Protein AF-A0A0S8EW83-F1 (afdb_monomer)

Sequence (184 aa):
MTAREFTGNRQDGLILAMALMFLTLLSVTAAIAPRMATLDLARASAVDAWSRADAAAANGLVAALAQGGLASTVPGPIAAGTVSDASYAVHREFLGHRTIAPDGSDSTLLEWHFLLTSVGSADRGARSIHASHLLVLAPAPADPDACTDPGCLVPPICIDLAPCDTGLYAAPITVSWHVPEDPR

Nearest PDB structures (foldseek):
  3zpm-assembly1_A  TM=5.321E-01  e=4.615E+00  Equus caballus
  6baq-assembly4_D  TM=5.749E-01  e=4.869E+00  Mus musculus
  7jmr-assembly1_A  TM=4.730E-01  e=8.325E+00  Madurella mycetomatis

Solvent-accessible surface area (backbone atoms only — not comparable to full-atom values): 10025 Å² total; per-residue (Å²): 139,60,78,67,60,63,52,49,59,51,52,54,51,49,52,50,52,50,50,52,52,50,49,50,54,50,52,53,49,65,63,46,52,59,54,53,53,51,51,53,50,51,52,52,54,48,53,53,23,37,54,41,0,39,50,12,5,54,50,32,48,55,53,22,51,75,70,48,49,68,40,44,35,54,62,41,80,58,38,71,52,68,49,91,89,11,31,20,41,25,35,35,40,55,77,45,67,48,80,44,65,55,90,96,50,96,57,46,30,31,35,39,36,33,40,38,41,10,39,5,36,23,64,97,71,23,38,19,39,29,37,32,44,35,40,42,38,36,72,44,55,100,51,76,69,73,68,65,56,80,70,30,71,43,75,88,71,68,89,69,98,64,89,56,99,71,69,49,53,73,57,78,50,75,52,73,51,75,58,78,78,79,94,122

Radius of gyration: 32.32 Å; Cα conta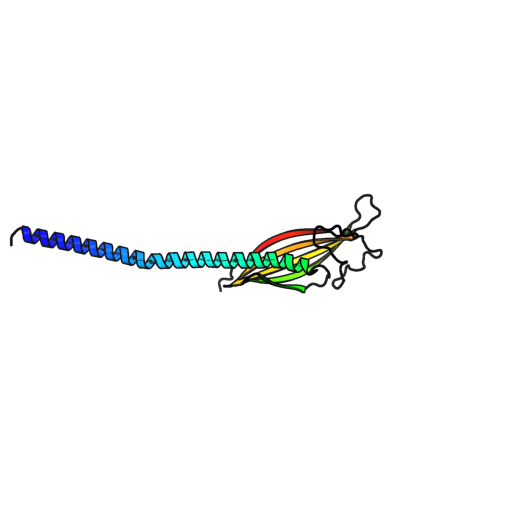cts (8 Å, |Δi|>4): 318; chains: 1; bounding box: 69×29×107 Å

Structure (mmCIF, N/CA/C/O backbone):
data_AF-A0A0S8EW83-F1
#
_entry.id   AF-A0A0S8EW83-F1
#
loop_
_atom_site.group_PDB
_atom_site.id
_atom_site.type_symbol
_atom_site.label_atom_id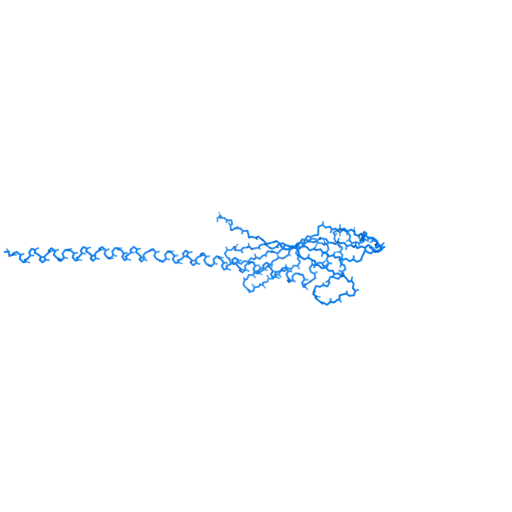
_atom_site.label_alt_id
_atom_site.label_comp_id
_atom_site.label_asym_id
_atom_site.label_entity_id
_atom_site.label_seq_id
_atom_site.pdbx_PDB_ins_code
_atom_site.Cartn_x
_atom_site.Cartn_y
_atom_site.Cartn_z
_atom_site.occupancy
_atom_site.B_iso_or_equiv
_atom_site.auth_seq_id
_atom_site.auth_comp_id
_atom_site.auth_asym_id
_atom_site.auth_atom_id
_atom_site.pdbx_PDB_model_num
ATOM 1 N N . MET A 1 1 ? -41.382 10.365 79.282 1.00 49.59 1 MET A N 1
ATOM 2 C CA . MET A 1 1 ? -40.516 10.630 78.117 1.00 49.59 1 MET A CA 1
ATOM 3 C C . MET A 1 1 ? -39.444 11.609 78.537 1.00 49.59 1 MET A C 1
ATOM 5 O O . MET A 1 1 ? -39.738 12.775 78.775 1.00 49.59 1 MET A O 1
ATOM 9 N N . THR A 1 2 ? -38.239 11.108 78.776 1.00 48.75 2 THR A N 1
ATOM 10 C CA . THR A 1 2 ? -37.098 11.905 79.241 1.00 48.75 2 THR A CA 1
ATOM 11 C C . THR A 1 2 ? -36.317 12.423 78.032 1.00 48.75 2 THR A C 1
ATOM 13 O O . THR A 1 2 ? -36.276 11.776 76.989 1.00 48.75 2 THR A O 1
ATOM 16 N N . ALA A 1 3 ? -35.673 13.587 78.156 1.00 49.22 3 ALA A N 1
ATOM 17 C CA . ALA A 1 3 ? -34.924 14.248 77.077 1.00 49.22 3 ALA A CA 1
ATOM 18 C C . ALA A 1 3 ? -33.847 13.367 76.392 1.00 49.22 3 ALA A C 1
ATOM 20 O O . ALA A 1 3 ? -33.418 13.684 75.287 1.00 49.22 3 ALA A O 1
ATOM 21 N N . ARG A 1 4 ? -33.456 12.242 77.015 1.00 44.50 4 ARG A N 1
ATOM 22 C CA . ARG A 1 4 ? -32.544 11.223 76.469 1.00 44.50 4 ARG A CA 1
ATOM 23 C C . ARG A 1 4 ? -33.123 10.419 75.294 1.00 44.50 4 ARG A C 1
ATOM 25 O O . ARG A 1 4 ? -32.364 10.076 74.393 1.00 44.50 4 ARG A O 1
ATOM 32 N N . GLU A 1 5 ? -34.430 10.142 75.265 1.00 49.16 5 GLU A N 1
ATOM 33 C CA . GLU A 1 5 ? -35.068 9.407 74.150 1.00 49.16 5 GLU A CA 1
ATOM 34 C C . GLU A 1 5 ? -35.136 10.256 72.870 1.00 49.16 5 GLU A C 1
ATOM 36 O O . GLU A 1 5 ? -34.979 9.748 71.762 1.00 49.16 5 GLU A O 1
ATOM 41 N N . PHE A 1 6 ? -35.312 11.573 73.013 1.00 48.19 6 PHE A N 1
ATOM 42 C CA . PHE A 1 6 ? -35.434 12.494 71.879 1.00 48.19 6 PHE A CA 1
ATOM 43 C C . PHE A 1 6 ? -34.094 12.735 71.161 1.00 48.19 6 PHE A C 1
ATOM 45 O O . PHE A 1 6 ? -34.060 12.959 69.951 1.00 48.19 6 PHE A O 1
ATOM 52 N N . THR A 1 7 ? -32.978 12.672 71.895 1.00 52.69 7 THR A N 1
ATOM 53 C CA . THR A 1 7 ? -31.621 12.774 71.338 1.00 52.69 7 THR A CA 1
ATOM 54 C C . THR A 1 7 ? -31.165 11.492 70.645 1.00 52.69 7 THR A C 1
ATOM 56 O O . THR A 1 7 ? -30.524 11.593 69.602 1.00 52.69 7 THR A O 1
ATOM 59 N N . GLY A 1 8 ? -31.547 10.314 71.161 1.00 59.88 8 GLY A N 1
ATOM 60 C CA . GLY A 1 8 ? -31.239 9.016 70.540 1.00 59.88 8 GLY A CA 1
ATOM 61 C C . GLY A 1 8 ? -31.886 8.869 69.162 1.00 59.88 8 GLY A C 1
ATOM 62 O O . GLY A 1 8 ? -31.185 8.720 68.167 1.00 59.88 8 GLY A O 1
ATOM 63 N N . ASN A 1 9 ? -33.202 9.099 69.065 1.00 60.38 9 ASN A N 1
ATOM 64 C CA . ASN A 1 9 ? -33.923 9.024 67.786 1.00 60.38 9 ASN A CA 1
ATOM 65 C C . ASN A 1 9 ? -33.425 10.036 66.731 1.00 60.38 9 ASN A C 1
ATOM 67 O O . ASN A 1 9 ? -33.507 9.772 65.531 1.00 60.38 9 ASN A O 1
ATOM 71 N N . ARG A 1 10 ? -32.905 11.202 67.148 1.00 62.22 10 ARG A N 1
ATOM 72 C CA . ARG A 1 10 ? -32.300 12.187 66.231 1.00 62.22 10 ARG A CA 1
ATOM 73 C C . ARG A 1 10 ? -30.909 11.776 65.749 1.00 62.22 10 ARG A C 1
ATOM 75 O O . ARG A 1 10 ? -30.597 12.017 64.586 1.00 62.22 10 ARG A O 1
ATOM 82 N N . GLN A 1 11 ? -30.084 11.189 66.616 1.00 70.62 11 GLN A N 1
ATOM 83 C CA . GLN A 1 11 ? -28.768 10.669 66.230 1.00 70.62 11 GLN A CA 1
ATOM 84 C C . GLN A 1 11 ? -28.901 9.477 65.283 1.00 70.62 11 GLN A C 1
ATOM 86 O O . GLN A 1 11 ? -28.228 9.450 64.254 1.00 70.62 11 GLN A O 1
ATOM 91 N N . ASP A 1 12 ? -29.830 8.565 65.561 1.00 74.44 12 ASP A N 1
ATOM 92 C CA . ASP A 1 12 ? -30.078 7.395 64.716 1.00 74.44 12 ASP A CA 1
ATOM 93 C C . ASP A 1 12 ? -30.608 7.799 63.330 1.00 74.44 12 ASP A C 1
ATOM 95 O O . ASP A 1 12 ? -30.155 7.281 62.308 1.00 74.44 12 ASP A O 1
ATOM 99 N N . GLY A 1 13 ? -31.492 8.803 63.267 1.00 78.19 13 GLY A N 1
ATOM 100 C CA . GLY A 1 13 ? -31.967 9.371 62.001 1.00 78.19 13 GLY A CA 1
ATOM 101 C C . GLY A 1 13 ? -30.870 10.068 61.187 1.00 78.19 13 GLY A C 1
ATOM 102 O O . GLY A 1 13 ? -30.852 9.957 59.960 1.00 78.19 13 GLY A O 1
ATOM 103 N N . LEU A 1 14 ? -29.926 10.749 61.847 1.00 83.44 14 LEU A N 1
ATOM 104 C CA . LEU A 1 14 ? -28.790 11.399 61.183 1.00 83.44 14 LEU A CA 1
ATOM 105 C C . LEU A 1 14 ? -27.803 10.370 60.614 1.00 83.44 14 LEU A C 1
ATOM 107 O O . LEU A 1 14 ? -27.346 10.518 59.480 1.00 83.44 14 LEU A O 1
ATOM 111 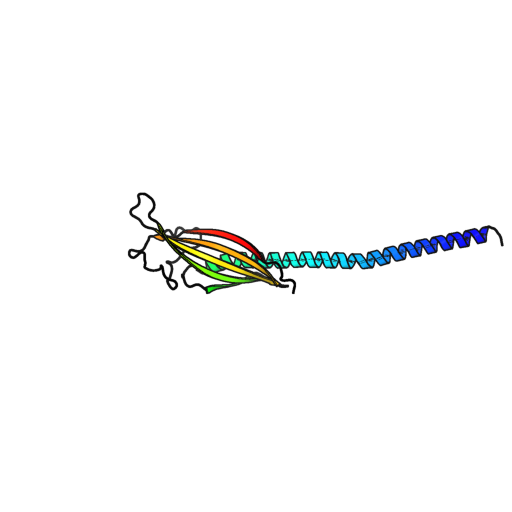N N . ILE A 1 15 ? -27.511 9.309 61.372 1.00 85.38 15 ILE A N 1
ATOM 112 C CA . ILE A 1 15 ? -26.650 8.207 60.924 1.00 85.38 15 ILE A CA 1
ATOM 113 C C . ILE A 1 15 ? -27.284 7.502 59.725 1.00 85.38 15 ILE A C 1
ATOM 115 O O . ILE A 1 15 ? -26.598 7.255 58.734 1.00 85.38 15 ILE A O 1
ATOM 119 N N . LEU A 1 16 ? -28.594 7.240 59.768 1.00 85.25 16 LEU A N 1
ATOM 120 C CA . LEU A 1 16 ? -29.315 6.628 58.653 1.00 85.25 16 LEU A CA 1
ATOM 121 C C . LEU A 1 16 ? -29.299 7.519 57.401 1.00 85.25 16 LEU A C 1
ATOM 123 O O . LEU A 1 16 ? -29.045 7.027 56.303 1.00 85.25 16 LEU A O 1
ATOM 127 N N . ALA A 1 17 ? -29.516 8.828 57.555 1.00 84.31 17 ALA A N 1
ATOM 128 C CA . ALA A 1 17 ? -29.463 9.781 56.446 1.00 84.31 17 ALA A CA 1
ATOM 129 C C . ALA A 1 17 ? -28.060 9.865 55.823 1.00 84.31 17 ALA A C 1
ATOM 131 O O . ALA A 1 17 ? -27.927 9.847 54.598 1.00 84.31 17 ALA A O 1
ATOM 132 N N . MET A 1 18 ? -27.007 9.893 56.648 1.00 87.56 18 MET A N 1
ATOM 133 C CA . MET A 1 18 ? -25.626 9.839 56.165 1.00 87.56 18 MET A CA 1
ATOM 134 C C . MET A 1 18 ? -25.327 8.513 55.465 1.00 87.56 1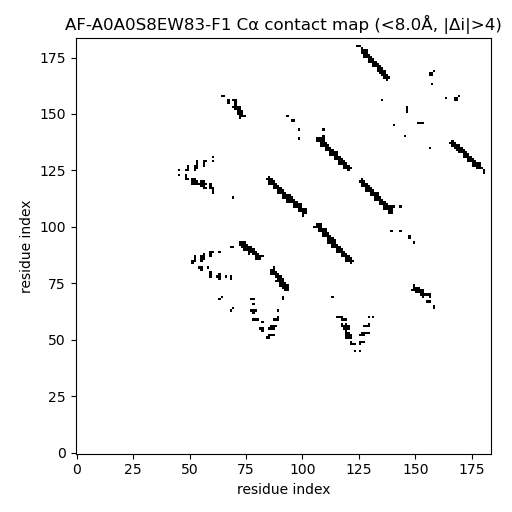8 MET A C 1
ATOM 136 O O . MET A 1 18 ? -24.747 8.528 54.383 1.00 87.56 18 MET A O 1
ATOM 140 N N . ALA A 1 19 ? -25.749 7.380 56.030 1.00 86.81 19 ALA A N 1
ATOM 141 C CA . ALA A 1 19 ? -25.557 6.066 55.425 1.00 86.81 19 ALA A CA 1
ATOM 142 C C . ALA A 1 19 ? -26.247 5.968 54.056 1.00 86.81 19 ALA A C 1
ATOM 144 O O . ALA A 1 19 ? -25.631 5.501 53.103 1.00 86.81 19 ALA A O 1
ATOM 145 N N . LEU A 1 20 ? -27.476 6.477 53.928 1.00 88.06 20 LEU A N 1
ATOM 146 C CA . LEU A 1 20 ? -28.198 6.564 52.655 1.00 88.06 20 LEU A CA 1
ATOM 147 C C . LEU A 1 20 ? -27.479 7.460 51.644 1.00 88.06 20 LEU A C 1
ATOM 149 O O . LEU A 1 20 ? -27.353 7.078 50.486 1.00 88.06 20 LEU A O 1
ATOM 153 N N . MET A 1 21 ? -26.971 8.618 52.069 1.00 88.75 21 MET A N 1
ATOM 154 C CA . MET A 1 21 ? -26.204 9.518 51.204 1.00 88.75 21 MET A CA 1
ATOM 155 C C . MET A 1 21 ? -24.889 8.882 50.729 1.00 88.75 21 MET A C 1
ATOM 157 O O . MET A 1 21 ? -24.523 8.999 49.562 1.00 88.75 21 MET A O 1
ATOM 161 N N . PHE A 1 22 ? -24.180 8.173 51.609 1.00 88.06 22 PHE A N 1
ATOM 162 C CA . PHE A 1 22 ? -22.992 7.416 51.219 1.00 88.06 22 PHE A CA 1
ATOM 163 C C . PHE A 1 22 ? -23.346 6.280 50.263 1.00 88.06 22 PHE A C 1
ATOM 165 O O . PHE A 1 22 ? -22.656 6.103 49.264 1.00 88.06 22 PHE A O 1
ATOM 172 N N . LEU A 1 23 ? -24.436 5.551 50.516 1.00 88.69 23 LEU A N 1
ATOM 173 C CA . LEU A 1 23 ? -24.898 4.468 49.650 1.00 88.69 23 LEU A CA 1
ATOM 174 C C . LEU A 1 23 ? -25.268 4.984 48.251 1.00 88.69 23 LEU A C 1
ATOM 176 O O . LEU A 1 23 ? -24.906 4.360 47.255 1.00 88.69 23 LEU A O 1
ATOM 180 N N . THR A 1 24 ? -25.936 6.139 48.157 1.00 85.75 24 THR A N 1
ATOM 181 C CA . THR A 1 24 ? -26.269 6.753 46.865 1.00 85.75 24 THR A CA 1
ATOM 182 C C . THR A 1 24 ? -25.013 7.219 46.136 1.00 85.75 24 THR A C 1
ATOM 184 O O . THR A 1 24 ? -24.843 6.878 44.967 1.00 85.75 24 THR A O 1
ATOM 187 N N . LEU A 1 25 ? -24.073 7.882 46.815 1.00 83.31 25 LEU A N 1
ATOM 188 C CA . LEU A 1 25 ? -22.774 8.253 46.238 1.00 83.31 25 LEU A CA 1
ATOM 189 C C . LEU A 1 25 ? -21.981 7.030 45.742 1.00 83.31 25 LEU A C 1
ATOM 191 O O . LEU A 1 25 ? -21.439 7.060 44.634 1.00 83.31 25 LEU A O 1
ATOM 195 N N . LEU A 1 26 ? -21.960 5.940 46.516 1.00 82.88 26 LEU A N 1
ATOM 196 C CA . LEU A 1 26 ? -21.334 4.668 46.134 1.00 82.88 26 LEU A CA 1
ATOM 197 C C . LEU A 1 26 ? -22.019 4.033 44.920 1.00 82.88 26 LEU A C 1
ATOM 199 O O . LEU A 1 26 ? -21.344 3.573 44.004 1.00 82.88 26 LEU A O 1
ATOM 203 N N . SER A 1 27 ? -23.351 4.037 44.874 1.00 74.44 27 SER A N 1
ATOM 204 C CA . SER A 1 27 ? -24.103 3.483 43.743 1.00 74.44 27 SER A CA 1
ATOM 205 C C . SER A 1 27 ? -23.892 4.281 42.450 1.00 74.44 27 SER A C 1
ATOM 207 O O . SER A 1 27 ? -23.733 3.692 41.381 1.00 74.44 27 SER A O 1
ATOM 209 N N . VAL A 1 28 ? -23.795 5.612 42.541 1.00 70.25 28 VAL A N 1
ATOM 210 C CA . VAL A 1 28 ? -23.516 6.489 41.394 1.00 70.25 28 VAL A CA 1
ATOM 211 C C . VAL A 1 28 ? -22.085 6.285 40.888 1.00 70.25 28 VAL A C 1
ATOM 213 O O . VAL A 1 28 ? -21.879 6.118 39.688 1.00 70.25 28 VAL A O 1
ATOM 216 N N . THR A 1 29 ? -21.091 6.223 41.778 1.00 69.88 29 THR A N 1
ATOM 217 C CA . THR A 1 29 ? -19.693 5.966 41.379 1.00 69.88 29 THR A CA 1
ATOM 218 C C . THR A 1 29 ? -19.504 4.570 40.786 1.00 69.88 29 THR A C 1
ATOM 220 O O . THR A 1 29 ? -18.864 4.440 39.740 1.00 69.88 29 THR A O 1
ATOM 223 N N . ALA A 1 30 ? -20.125 3.545 41.373 1.00 66.38 30 ALA A N 1
ATOM 224 C CA . ALA A 1 30 ? -20.114 2.182 40.847 1.00 66.38 30 ALA A CA 1
ATOM 225 C C . ALA A 1 30 ? -20.797 2.055 39.473 1.00 66.38 30 ALA A C 1
ATOM 227 O O . ALA A 1 30 ? -20.412 1.198 38.683 1.00 66.38 30 ALA A O 1
ATOM 228 N N . ALA A 1 31 ? -21.771 2.912 39.151 1.00 68.19 31 ALA A N 1
ATOM 229 C CA . ALA A 1 31 ? -22.419 2.919 37.839 1.00 68.19 31 ALA A CA 1
ATOM 230 C C . ALA A 1 31 ? -21.603 3.650 36.754 1.00 68.19 31 ALA A C 1
ATOM 232 O O . ALA A 1 31 ? -21.705 3.315 35.571 1.00 68.19 31 ALA A O 1
ATOM 233 N N . ILE A 1 32 ? -20.806 4.654 37.133 1.00 66.25 32 ILE A N 1
ATOM 234 C CA . ILE A 1 32 ? -20.063 5.507 36.189 1.00 66.25 32 ILE A CA 1
ATOM 235 C C . ILE A 1 32 ? -18.668 4.945 35.887 1.00 66.25 32 ILE A C 1
ATOM 237 O O . ILE A 1 32 ? -18.244 4.964 34.729 1.00 66.25 32 ILE A O 1
ATOM 241 N N . ALA A 1 33 ? -17.964 4.408 36.887 1.00 56.06 33 ALA A N 1
ATOM 242 C CA . ALA A 1 33 ? -16.598 3.902 36.721 1.00 56.06 33 ALA A CA 1
ATOM 243 C C . ALA A 1 33 ? -16.448 2.820 35.625 1.00 56.06 33 ALA A C 1
ATOM 245 O O . ALA A 1 33 ? -15.519 2.931 34.822 1.00 56.06 33 ALA A O 1
ATOM 246 N N . PRO A 1 34 ? -17.362 1.834 35.491 1.00 70.00 34 PRO A N 1
ATOM 247 C CA . PRO A 1 34 ? -17.276 0.835 34.428 1.00 70.00 34 PRO A CA 1
ATOM 248 C C . PRO A 1 34 ? -17.433 1.460 33.044 1.00 70.00 34 PRO A C 1
ATOM 250 O O . PRO A 1 34 ? -16.725 1.077 32.122 1.00 70.00 34 PRO A O 1
ATOM 253 N N . ARG A 1 35 ? -18.319 2.457 32.896 1.00 60.03 35 ARG A N 1
ATOM 254 C CA . ARG A 1 35 ? -18.538 3.151 31.619 1.00 60.03 35 ARG A CA 1
ATOM 255 C C . ARG A 1 35 ? -17.287 3.889 31.155 1.00 60.03 35 ARG A C 1
ATOM 257 O O . ARG A 1 35 ? -16.915 3.769 29.991 1.00 60.03 35 ARG A O 1
ATOM 264 N N . MET A 1 36 ? -16.630 4.614 32.057 1.00 63.69 36 MET A N 1
ATOM 265 C CA . MET A 1 36 ? -15.382 5.315 31.738 1.00 63.69 36 MET A CA 1
ATOM 266 C C . MET A 1 36 ? -14.279 4.322 31.357 1.00 63.69 36 MET A C 1
ATOM 268 O O . MET A 1 36 ? -13.674 4.471 30.301 1.00 63.69 36 MET A O 1
ATOM 272 N N . ALA A 1 37 ? -14.119 3.239 32.124 1.00 64.69 37 ALA A N 1
ATOM 273 C CA . ALA A 1 37 ? -13.159 2.185 31.807 1.00 64.69 37 ALA A CA 1
ATOM 274 C C . ALA A 1 37 ? -13.444 1.509 30.452 1.00 64.69 37 ALA A C 1
ATOM 276 O O . ALA A 1 37 ? -12.517 1.252 29.689 1.00 64.69 37 ALA A O 1
ATOM 277 N N . THR A 1 38 ? -14.714 1.258 30.110 1.00 67.62 38 THR A N 1
ATOM 278 C CA . THR A 1 38 ? -15.076 0.709 28.792 1.00 67.62 38 THR A CA 1
ATOM 279 C C . THR A 1 38 ? -14.787 1.682 27.656 1.00 67.62 38 THR A C 1
ATOM 281 O O . THR A 1 38 ? -14.365 1.248 26.590 1.00 67.62 38 THR A O 1
ATOM 284 N N . LEU A 1 39 ? -14.981 2.986 27.873 1.00 67.25 39 LEU A N 1
ATOM 285 C CA . LEU A 1 39 ? -14.698 4.010 26.872 1.00 67.25 39 LEU A CA 1
ATOM 286 C C . LEU A 1 39 ? -13.188 4.145 26.639 1.00 67.25 39 LEU A C 1
ATOM 288 O O . LEU A 1 39 ? -12.746 4.199 25.493 1.00 67.25 39 LEU A O 1
ATOM 292 N N . ASP A 1 40 ? -12.403 4.154 27.714 1.00 68.06 40 ASP A N 1
ATOM 293 C CA . ASP A 1 40 ? -10.944 4.214 27.644 1.00 68.06 40 ASP A CA 1
ATOM 294 C C . ASP A 1 40 ? -10.370 2.946 27.007 1.00 68.06 40 ASP A C 1
ATOM 296 O O . ASP A 1 40 ? -9.510 3.036 26.132 1.00 68.06 40 ASP A O 1
ATOM 300 N N . LEU A 1 41 ? -10.905 1.768 27.347 1.00 68.62 41 LEU A N 1
ATOM 301 C CA . LEU A 1 41 ? -10.519 0.513 26.706 1.00 68.62 41 LEU A CA 1
ATOM 302 C C . LEU A 1 41 ? -10.905 0.489 25.223 1.00 68.62 41 LEU A C 1
ATOM 304 O O . LEU A 1 41 ? -10.118 0.033 24.396 1.00 68.62 41 LEU A O 1
ATOM 308 N N . ALA A 1 42 ? -12.090 0.989 24.864 1.00 67.69 42 ALA A N 1
ATOM 309 C CA . ALA A 1 42 ? -12.523 1.088 23.471 1.00 67.69 42 ALA A CA 1
ATOM 310 C C . ALA A 1 42 ? -11.600 2.012 22.665 1.00 67.69 42 ALA A C 1
ATOM 312 O O . ALA A 1 42 ? -11.181 1.642 21.570 1.00 67.69 42 ALA A O 1
ATOM 313 N N . ARG A 1 43 ? -11.217 3.165 23.229 1.00 72.19 43 ARG A N 1
ATOM 314 C CA . ARG A 1 43 ? -10.247 4.090 22.624 1.00 72.19 43 ARG A CA 1
ATOM 315 C C . ARG A 1 43 ? -8.868 3.457 22.478 1.00 72.19 43 ARG A C 1
ATOM 317 O O . ARG A 1 43 ? -8.309 3.508 21.390 1.00 72.19 43 ARG A O 1
ATOM 324 N N . ALA A 1 44 ? -8.347 2.836 23.535 1.00 74.19 44 ALA A N 1
ATOM 325 C CA . ALA A 1 44 ? -7.044 2.174 23.506 1.00 74.19 44 ALA A CA 1
ATOM 326 C C . ALA A 1 44 ? -7.009 1.072 22.440 1.00 74.19 44 ALA A C 1
ATOM 328 O O . ALA A 1 44 ? -6.147 1.066 21.572 1.00 74.19 44 ALA A O 1
ATOM 329 N N . SER A 1 45 ? -8.022 0.209 22.423 1.00 73.75 45 SER A N 1
ATOM 330 C CA . SER A 1 45 ? -8.082 -0.883 21.452 1.00 73.75 45 SER A CA 1
ATOM 331 C C . SER A 1 45 ? -8.366 -0.425 20.017 1.00 73.75 45 SER A C 1
ATOM 333 O O . SER A 1 45 ? -7.967 -1.114 19.080 1.00 73.75 45 SER A O 1
ATOM 335 N N . ALA A 1 46 ? -9.013 0.730 19.817 1.00 78.75 46 ALA A N 1
ATOM 336 C CA . ALA A 1 46 ? -9.067 1.370 18.505 1.00 78.75 46 ALA A CA 1
ATOM 337 C C . ALA A 1 46 ? -7.667 1.832 18.076 1.00 78.75 46 ALA A C 1
ATOM 339 O O . ALA A 1 46 ? -7.221 1.460 16.995 1.00 78.75 46 ALA A O 1
ATOM 340 N N . VAL A 1 47 ? -6.941 2.566 18.931 1.00 84.62 47 VAL A N 1
ATOM 341 C CA . VAL A 1 47 ? -5.555 3.008 18.668 1.00 84.62 47 VAL A CA 1
ATOM 342 C C . VAL A 1 47 ? -4.640 1.825 18.344 1.00 84.62 47 VAL A C 1
ATOM 344 O O . VAL A 1 47 ? -3.879 1.892 17.380 1.00 84.62 47 VAL A O 1
ATOM 347 N N . ASP A 1 48 ? -4.764 0.719 19.077 1.00 88.44 48 ASP A N 1
ATOM 348 C CA . ASP A 1 48 ? -3.999 -0.498 18.806 1.00 88.44 48 ASP A CA 1
ATOM 349 C C . ASP A 1 48 ? -4.308 -1.066 17.415 1.00 88.44 48 ASP A C 1
ATOM 351 O O . ASP A 1 48 ? -3.394 -1.474 16.700 1.00 88.44 48 ASP A O 1
ATOM 355 N N . ALA A 1 49 ? -5.581 -1.105 17.006 1.00 87.06 49 ALA A N 1
ATOM 356 C CA . ALA A 1 49 ? -5.968 -1.580 15.676 1.00 87.06 49 ALA A CA 1
ATOM 357 C C . ALA A 1 49 ? -5.395 -0.683 14.564 1.00 87.06 49 ALA A C 1
ATOM 359 O O . ALA A 1 49 ? -4.863 -1.194 13.578 1.00 87.06 49 ALA A O 1
ATOM 360 N N . TRP A 1 50 ? -5.409 0.642 14.751 1.00 87.25 50 TRP A N 1
ATOM 361 C CA . TRP A 1 50 ? -4.776 1.591 13.827 1.00 87.25 50 TRP A CA 1
ATOM 362 C C . TRP A 1 50 ? -3.270 1.386 13.727 1.00 87.25 50 TRP A C 1
ATOM 364 O O . TRP A 1 50 ? -2.745 1.328 12.620 1.00 87.25 50 TRP A O 1
ATOM 374 N N . SER A 1 51 ? -2.582 1.227 14.858 1.00 89.38 51 SER A N 1
ATOM 375 C CA . SER A 1 51 ? -1.137 0.987 14.874 1.00 89.38 51 SER A CA 1
ATOM 376 C C . SER A 1 51 ? -0.764 -0.292 14.120 1.00 89.38 51 SER A C 1
ATOM 378 O O . SER A 1 51 ? 0.218 -0.304 13.378 1.00 89.38 51 SER A O 1
ATOM 380 N N . ARG A 1 52 ? -1.572 -1.354 14.237 1.00 92.62 52 ARG A N 1
ATOM 381 C CA . ARG A 1 52 ? -1.360 -2.595 13.477 1.00 92.62 52 ARG A CA 1
ATOM 382 C C . ARG A 1 52 ? -1.639 -2.423 11.987 1.00 92.62 52 ARG A C 1
ATOM 384 O O . ARG A 1 52 ? -0.855 -2.908 11.174 1.00 92.62 52 ARG A O 1
ATOM 391 N N . ALA A 1 53 ? -2.704 -1.710 11.618 1.00 91.44 53 ALA A N 1
ATOM 392 C CA . ALA A 1 53 ? -2.981 -1.377 10.221 1.00 91.44 53 ALA A CA 1
ATOM 393 C C . ALA A 1 53 ? -1.850 -0.528 9.610 1.00 91.44 53 ALA A C 1
ATOM 395 O O . ALA A 1 53 ? -1.435 -0.780 8.483 1.00 91.44 53 ALA A O 1
ATOM 396 N N . ASP A 1 54 ? -1.307 0.432 10.358 1.00 90.06 54 ASP A N 1
ATOM 397 C CA . ASP A 1 54 ? -0.173 1.257 9.938 1.00 90.06 54 ASP A CA 1
ATOM 398 C C . ASP A 1 54 ? 1.101 0.435 9.730 1.00 90.06 54 ASP A C 1
ATOM 400 O O . ASP A 1 54 ? 1.713 0.486 8.660 1.00 90.06 54 ASP A O 1
ATOM 404 N N . ALA A 1 55 ? 1.438 -0.417 10.700 1.00 90.75 55 ALA A N 1
ATOM 405 C CA . ALA A 1 55 ? 2.562 -1.334 10.581 1.00 90.75 55 ALA A CA 1
ATOM 406 C C . ALA A 1 55 ? 2.399 -2.279 9.380 1.00 90.75 55 ALA A C 1
ATOM 408 O O . ALA A 1 55 ? 3.364 -2.518 8.655 1.00 90.75 55 ALA A O 1
ATOM 409 N N . ALA A 1 56 ? 1.197 -2.807 9.132 1.00 94.69 56 ALA A N 1
ATOM 410 C CA . ALA A 1 56 ? 0.934 -3.652 7.970 1.00 94.69 56 ALA A CA 1
ATOM 411 C C . ALA A 1 56 ? 1.108 -2.882 6.651 1.00 94.69 56 ALA A C 1
ATOM 413 O O . ALA A 1 56 ? 1.753 -3.396 5.738 1.00 94.69 56 ALA A O 1
ATOM 414 N N . ALA A 1 57 ? 0.606 -1.645 6.559 1.00 91.38 57 ALA A N 1
ATOM 415 C CA . ALA A 1 57 ? 0.775 -0.798 5.379 1.00 91.38 57 ALA A CA 1
ATOM 416 C C . ALA A 1 57 ? 2.264 -0.539 5.080 1.00 91.38 57 ALA A C 1
ATOM 418 O O . ALA A 1 57 ? 2.717 -0.775 3.955 1.00 91.38 57 ALA A O 1
ATOM 419 N N . ALA A 1 58 ? 3.039 -0.139 6.092 1.00 87.50 58 ALA A N 1
ATOM 420 C CA . ALA A 1 58 ? 4.471 0.126 5.965 1.00 87.50 58 ALA A CA 1
ATOM 421 C C . ALA A 1 58 ? 5.266 -1.128 5.559 1.00 87.50 58 ALA A C 1
ATOM 423 O O . ALA A 1 58 ? 6.040 -1.101 4.600 1.00 87.50 58 ALA A O 1
ATOM 424 N N . ASN A 1 59 ? 5.038 -2.255 6.241 1.00 90.12 59 ASN A N 1
ATOM 425 C CA . ASN A 1 59 ? 5.696 -3.526 5.919 1.00 90.12 59 ASN A CA 1
ATOM 426 C C . ASN A 1 59 ? 5.304 -4.045 4.531 1.00 90.12 59 ASN A C 1
ATOM 428 O O . ASN A 1 59 ? 6.131 -4.643 3.844 1.00 90.12 59 ASN A O 1
ATOM 432 N N . GLY A 1 60 ? 4.067 -3.790 4.097 1.00 90.69 60 GLY A N 1
ATOM 433 C CA . GLY A 1 60 ? 3.597 -4.140 2.764 1.00 90.69 60 GLY A CA 1
ATOM 434 C C . GLY A 1 60 ? 4.436 -3.500 1.662 1.00 90.69 60 GLY A C 1
ATOM 435 O O . GLY A 1 60 ? 4.819 -4.194 0.722 1.00 90.69 60 GLY A O 1
ATOM 436 N N . LEU A 1 61 ? 4.797 -2.217 1.796 1.00 88.25 61 LEU A N 1
ATOM 437 C CA . LEU A 1 61 ? 5.677 -1.539 0.833 1.00 88.25 61 LEU A CA 1
ATOM 438 C C . LEU A 1 61 ? 7.057 -2.197 0.755 1.00 88.25 61 LEU A C 1
ATOM 440 O O . LEU A 1 61 ? 7.545 -2.465 -0.341 1.00 88.25 61 LEU A O 1
ATOM 444 N N . VAL A 1 62 ? 7.662 -2.498 1.907 1.00 86.56 62 VAL A N 1
ATOM 445 C CA . VAL A 1 62 ? 8.972 -3.166 1.974 1.00 86.56 62 VAL A CA 1
ATOM 446 C C . VAL A 1 62 ? 8.906 -4.545 1.316 1.00 86.56 62 VAL A C 1
ATOM 448 O O . VAL A 1 62 ? 9.753 -4.881 0.490 1.00 86.56 62 VAL A O 1
ATOM 451 N N . ALA A 1 63 ? 7.868 -5.324 1.624 1.00 87.56 63 ALA A N 1
ATOM 452 C CA . ALA A 1 63 ? 7.661 -6.646 1.043 1.00 87.56 63 ALA A CA 1
ATOM 453 C C . ALA A 1 63 ? 7.442 -6.586 -0.476 1.00 87.56 63 ALA A C 1
ATOM 455 O O . ALA A 1 63 ? 8.012 -7.393 -1.208 1.00 87.56 63 ALA A O 1
ATOM 456 N N . ALA A 1 64 ? 6.650 -5.624 -0.954 1.00 88.88 64 ALA A N 1
ATOM 457 C CA . ALA A 1 64 ? 6.403 -5.420 -2.376 1.00 88.88 64 ALA A CA 1
ATOM 458 C C . ALA A 1 64 ? 7.690 -5.082 -3.132 1.00 88.88 64 ALA A C 1
ATOM 460 O O . ALA A 1 64 ? 7.925 -5.607 -4.219 1.00 88.88 64 ALA A O 1
ATOM 461 N N . LEU A 1 65 ? 8.549 -4.250 -2.543 1.00 83.62 65 LEU A N 1
ATOM 462 C CA . LEU A 1 65 ? 9.853 -3.934 -3.112 1.00 83.62 65 LEU A CA 1
ATOM 463 C C . LEU A 1 65 ? 10.756 -5.165 -3.153 1.00 83.62 65 LEU A C 1
ATOM 465 O O . LEU A 1 65 ? 11.224 -5.526 -4.230 1.00 83.62 65 LEU A O 1
ATOM 469 N N . ALA A 1 66 ? 10.913 -5.871 -2.034 1.00 81.12 66 ALA A N 1
ATOM 470 C CA . ALA A 1 66 ? 11.731 -7.083 -1.961 1.00 81.12 66 ALA A CA 1
ATOM 471 C C . ALA A 1 66 ? 11.309 -8.172 -2.971 1.00 81.12 66 ALA A C 1
ATOM 473 O O . ALA A 1 66 ? 12.133 -8.970 -3.408 1.00 81.12 66 ALA A O 1
ATOM 474 N N . GLN A 1 67 ? 10.036 -8.194 -3.377 1.00 83.62 67 GLN A N 1
ATOM 475 C CA . GLN A 1 67 ? 9.492 -9.119 -4.380 1.00 83.62 67 GLN A CA 1
ATOM 476 C C . GLN A 1 67 ? 9.665 -8.637 -5.832 1.00 83.62 67 GLN A C 1
ATOM 478 O O . GLN A 1 67 ? 9.129 -9.250 -6.754 1.00 83.62 67 GLN A O 1
ATOM 483 N N . GLY A 1 68 ? 10.397 -7.545 -6.066 1.00 77.62 68 GLY A N 1
ATOM 484 C CA . GLY A 1 68 ? 10.584 -6.981 -7.403 1.00 77.62 68 GLY A CA 1
ATOM 485 C C . GLY A 1 68 ? 9.364 -6.203 -7.895 1.00 77.62 68 GLY A C 1
ATOM 486 O O . GLY A 1 68 ? 9.108 -6.141 -9.097 1.00 77.62 68 GLY A O 1
ATOM 487 N N . GLY A 1 69 ? 8.612 -5.578 -6.988 1.00 83.75 69 GLY A N 1
ATOM 488 C CA . GLY A 1 69 ? 7.383 -4.837 -7.280 1.00 83.75 69 GLY A CA 1
ATOM 489 C C . GLY A 1 69 ? 7.518 -3.699 -8.294 1.00 83.75 69 GLY A C 1
ATOM 490 O O . GLY A 1 69 ? 6.505 -3.182 -8.747 1.00 83.75 69 GLY A O 1
ATOM 491 N N . LEU A 1 70 ? 8.734 -3.333 -8.701 1.00 83.50 70 LEU A N 1
ATOM 492 C CA . LEU A 1 70 ? 9.028 -2.321 -9.719 1.00 83.50 70 LEU A CA 1
ATOM 493 C C . LEU A 1 70 ? 9.523 -2.905 -11.056 1.00 83.50 70 LEU A C 1
ATOM 495 O O . LEU A 1 70 ? 9.875 -2.154 -11.955 1.00 83.50 70 LEU A O 1
ATOM 499 N N . ALA A 1 71 ? 9.526 -4.230 -11.229 1.00 79.38 71 ALA A N 1
ATOM 500 C CA . ALA A 1 71 ? 10.019 -4.888 -12.445 1.00 79.38 71 ALA A CA 1
ATOM 501 C C . ALA A 1 71 ? 9.146 -4.658 -13.700 1.00 79.38 71 ALA A C 1
ATOM 503 O O . ALA A 1 71 ? 9.469 -5.142 -14.784 1.00 79.38 71 ALA A O 1
ATOM 504 N N . SER A 1 72 ? 8.016 -3.955 -13.583 1.00 82.75 72 SER A N 1
ATOM 505 C CA . SER A 1 72 ? 7.093 -3.705 -14.691 1.00 82.75 72 SER A CA 1
ATOM 506 C C . SER A 1 72 ? 6.388 -2.357 -14.552 1.00 82.75 72 SER A C 1
ATOM 508 O O . SER A 1 72 ? 6.090 -1.924 -13.440 1.00 82.75 72 SER A O 1
ATOM 510 N N . THR A 1 73 ? 6.065 -1.727 -15.685 1.00 85.75 73 THR A N 1
ATOM 511 C CA . THR A 1 73 ? 5.267 -0.488 -15.760 1.00 85.75 73 THR A CA 1
ATOM 512 C C . THR A 1 73 ? 3.753 -0.725 -15.769 1.00 85.75 73 THR A C 1
ATOM 514 O O . THR A 1 73 ? 2.979 0.229 -15.759 1.00 85.75 73 THR A O 1
ATOM 517 N N . VAL A 1 74 ? 3.289 -1.981 -15.767 1.00 87.88 74 VAL A N 1
ATOM 518 C CA . VAL A 1 74 ? 1.850 -2.295 -15.749 1.00 87.88 74 VAL A CA 1
ATOM 519 C C . VAL A 1 74 ? 1.236 -1.832 -14.421 1.00 87.88 74 VAL A C 1
ATOM 521 O O . VAL A 1 74 ? 1.711 -2.267 -13.369 1.00 87.88 74 VAL A O 1
ATOM 524 N N . PRO A 1 75 ? 0.189 -0.991 -14.412 1.00 89.81 75 PRO A N 1
ATOM 525 C CA . PRO A 1 75 ? -0.497 -0.647 -13.173 1.00 89.81 75 PRO A CA 1
ATOM 526 C C . PRO A 1 75 ? -1.243 -1.868 -12.630 1.00 89.81 75 PRO A C 1
ATOM 528 O O . PRO A 1 75 ? -1.805 -2.655 -13.397 1.00 89.81 75 PRO A O 1
ATOM 531 N N . GLY A 1 76 ? -1.250 -2.063 -11.314 1.00 91.94 76 GLY A N 1
ATOM 532 C CA . GLY A 1 76 ? -1.882 -3.253 -10.754 1.00 91.94 76 GLY A CA 1
ATOM 533 C C . GLY A 1 76 ? -1.475 -3.612 -9.331 1.00 91.94 76 GLY A C 1
ATOM 534 O O . GLY A 1 76 ? -0.561 -3.012 -8.762 1.00 91.94 76 GLY A O 1
ATOM 535 N N . PRO A 1 77 ? -2.158 -4.607 -8.738 1.00 93.69 77 PRO A N 1
ATOM 536 C CA . PRO A 1 77 ? -1.723 -5.202 -7.484 1.00 93.69 77 PRO A CA 1
ATOM 537 C C . PRO A 1 77 ? -0.361 -5.876 -7.681 1.00 93.69 77 PRO A C 1
ATOM 539 O O . PRO A 1 77 ? -0.173 -6.635 -8.631 1.00 93.69 77 PRO A O 1
ATOM 542 N N . ILE A 1 78 ? 0.577 -5.604 -6.777 1.00 93.81 78 ILE A N 1
ATOM 543 C CA . ILE A 1 78 ? 1.945 -6.143 -6.849 1.00 93.81 78 ILE A CA 1
ATOM 544 C C . ILE A 1 78 ? 2.316 -7.015 -5.653 1.00 93.81 78 ILE A C 1
ATOM 546 O O . ILE A 1 78 ? 3.202 -7.852 -5.771 1.00 93.81 78 ILE A O 1
ATOM 550 N N . ALA A 1 79 ? 1.642 -6.843 -4.516 1.00 93.69 79 ALA A N 1
ATOM 551 C CA . ALA A 1 79 ? 1.837 -7.673 -3.336 1.00 93.69 79 ALA A CA 1
ATOM 552 C C . ALA A 1 79 ? 0.596 -7.630 -2.445 1.00 93.69 79 ALA A C 1
ATOM 554 O O . ALA A 1 79 ? -0.105 -6.621 -2.381 1.00 93.69 79 ALA A O 1
ATOM 555 N N . ALA A 1 80 ? 0.346 -8.715 -1.725 1.00 96.06 80 ALA A N 1
ATOM 556 C CA . ALA A 1 80 ? -0.632 -8.762 -0.651 1.00 96.06 80 ALA A CA 1
ATOM 557 C C . ALA A 1 80 ? -0.187 -9.797 0.380 1.00 96.06 80 ALA A C 1
ATOM 559 O O . ALA A 1 80 ? 0.491 -10.770 0.040 1.00 96.06 80 ALA A O 1
ATOM 560 N N . GLY A 1 81 ? -0.573 -9.601 1.632 1.00 95.94 81 GLY A N 1
ATOM 561 C CA . GLY A 1 81 ? -0.204 -10.522 2.694 1.00 95.94 81 GLY A CA 1
ATOM 562 C C . GLY A 1 81 ? -0.692 -10.077 4.058 1.00 95.94 81 GLY A C 1
ATOM 563 O O . GLY A 1 81 ? -1.586 -9.241 4.185 1.00 95.94 81 GLY A O 1
ATOM 564 N N . THR A 1 82 ? -0.092 -10.661 5.086 1.00 95.50 82 THR A N 1
ATOM 565 C CA . THR A 1 82 ? -0.417 -10.388 6.485 1.00 95.50 82 THR A CA 1
ATOM 566 C C . THR A 1 82 ? 0.848 -10.138 7.287 1.00 95.50 82 THR A C 1
ATOM 568 O O . THR A 1 82 ? 1.875 -10.778 7.060 1.00 95.50 82 THR A O 1
ATOM 571 N N . VAL A 1 83 ? 0.757 -9.234 8.255 1.00 91.62 83 VAL A N 1
ATOM 572 C CA . VAL A 1 83 ? 1.772 -8.993 9.280 1.00 91.62 83 VAL A CA 1
ATOM 573 C C . VAL A 1 83 ? 1.074 -9.140 10.622 1.00 91.62 83 VAL A C 1
ATOM 575 O O . VAL A 1 83 ? 0.225 -8.323 10.973 1.00 91.62 83 VAL A O 1
ATOM 578 N N . SER A 1 84 ? 1.411 -10.204 11.357 1.00 89.94 84 SER A N 1
ATOM 579 C CA . SER A 1 84 ? 0.636 -10.642 12.525 1.00 89.94 84 SER A CA 1
ATOM 580 C C . SER A 1 84 ? -0.830 -10.912 12.134 1.00 89.94 84 SER A C 1
ATOM 582 O O . SER A 1 84 ? -1.097 -11.800 11.327 1.00 89.94 84 SER A O 1
ATOM 584 N N . ASP A 1 85 ? -1.759 -10.139 12.681 1.00 90.94 85 ASP A N 1
ATOM 585 C CA . ASP A 1 85 ? -3.212 -10.210 12.539 1.00 90.94 85 ASP A CA 1
ATOM 586 C C . ASP A 1 85 ? -3.774 -9.123 11.605 1.00 90.94 85 ASP A C 1
ATOM 588 O O . ASP A 1 85 ? -4.968 -9.113 11.322 1.00 90.94 85 ASP A O 1
ATOM 592 N N . ALA A 1 86 ? -2.930 -8.221 11.097 1.00 95.19 86 ALA A N 1
ATOM 593 C CA . ALA A 1 86 ? -3.315 -7.208 10.121 1.00 95.19 86 ALA A CA 1
ATOM 594 C C . ALA A 1 86 ? -2.912 -7.632 8.701 1.00 95.19 86 ALA A C 1
ATOM 596 O O . ALA A 1 86 ? -1.895 -8.293 8.481 1.00 95.19 86 ALA A O 1
ATOM 597 N N . SER A 1 87 ? -3.710 -7.237 7.717 1.00 97.19 87 SER A N 1
ATOM 598 C CA . SER A 1 87 ? -3.474 -7.506 6.296 1.00 97.19 87 SER A CA 1
ATOM 599 C C . SER A 1 87 ? -2.921 -6.280 5.582 1.00 97.19 87 SER A C 1
ATOM 601 O O . SER A 1 87 ? -3.135 -5.152 6.027 1.00 97.19 87 SER A O 1
ATOM 603 N N . TYR A 1 88 ? -2.227 -6.491 4.467 1.00 96.81 88 TYR A N 1
ATOM 604 C CA . TYR A 1 88 ? -1.833 -5.428 3.553 1.00 96.81 88 TYR A CA 1
ATOM 605 C C . TYR A 1 88 ? -2.093 -5.811 2.096 1.00 96.81 88 TYR A C 1
ATOM 607 O O . TYR A 1 88 ? -2.025 -6.984 1.721 1.00 96.81 88 TYR A O 1
ATOM 615 N N . ALA A 1 89 ? -2.342 -4.804 1.264 1.00 97.12 89 ALA A N 1
ATOM 616 C CA . ALA A 1 89 ? -2.393 -4.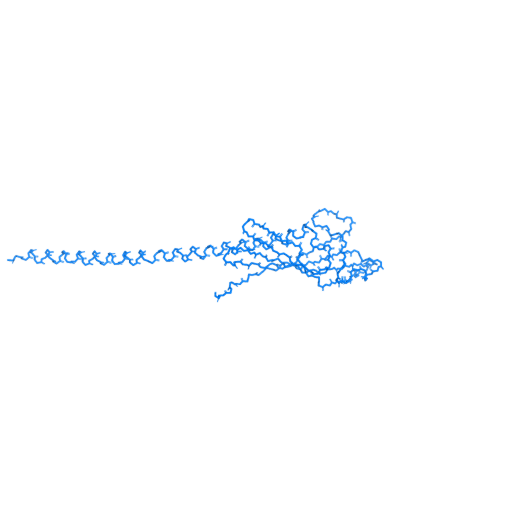922 -0.187 1.00 97.12 89 ALA A CA 1
ATOM 617 C C . ALA A 1 89 ? -1.678 -3.728 -0.822 1.00 97.12 89 ALA A C 1
ATOM 619 O O . ALA A 1 89 ? -1.949 -2.583 -0.461 1.00 97.12 89 ALA A O 1
ATOM 620 N N . VAL A 1 90 ? -0.781 -3.995 -1.768 1.00 96.62 90 VAL A N 1
ATOM 621 C CA . VAL A 1 90 ? 0.036 -2.984 -2.439 1.00 96.62 90 VAL A CA 1
ATOM 622 C C . VAL A 1 90 ? -0.327 -2.905 -3.908 1.00 96.62 90 VAL A C 1
ATOM 624 O O . VAL A 1 90 ? -0.361 -3.915 -4.617 1.00 96.62 90 VAL A O 1
ATOM 627 N N . HIS A 1 91 ? -0.562 -1.685 -4.363 1.00 96.25 91 HIS A N 1
ATOM 628 C CA . HIS A 1 91 ? -0.810 -1.336 -5.747 1.00 96.25 91 H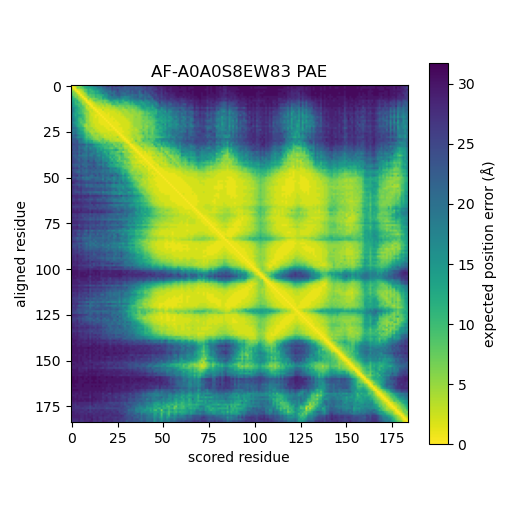IS A CA 1
ATOM 629 C C . HIS A 1 91 ? 0.353 -0.512 -6.291 1.00 96.25 91 HIS A C 1
ATOM 631 O O . HIS A 1 91 ? 0.910 0.324 -5.578 1.00 96.25 91 HIS A O 1
ATOM 637 N N . ARG A 1 92 ? 0.694 -0.736 -7.555 1.00 93.50 92 ARG A N 1
ATOM 638 C CA . ARG A 1 92 ? 1.652 0.064 -8.312 1.00 93.50 92 ARG A CA 1
ATOM 639 C C . ARG A 1 92 ? 0.920 0.867 -9.363 1.00 93.50 92 ARG A C 1
ATOM 641 O O . ARG A 1 92 ? 0.131 0.311 -10.123 1.00 93.50 92 ARG A O 1
ATOM 648 N N . GLU A 1 93 ? 1.308 2.120 -9.488 1.00 92.31 93 GLU A N 1
ATOM 649 C CA . GLU A 1 93 ? 1.027 2.950 -10.648 1.00 92.31 93 GLU A CA 1
ATOM 650 C C . GLU A 1 93 ? 2.348 3.380 -11.278 1.00 92.31 93 GLU A C 1
ATOM 652 O O . GLU A 1 93 ? 3.319 3.691 -10.582 1.00 92.31 93 GLU A O 1
ATOM 657 N N . PHE A 1 94 ? 2.389 3.380 -12.607 1.00 89.31 94 PHE A N 1
ATOM 658 C CA . PHE A 1 94 ? 3.486 3.960 -13.363 1.00 89.31 94 PHE A CA 1
ATOM 659 C C . PHE A 1 94 ? 3.107 5.388 -13.742 1.00 89.31 94 PHE A C 1
ATOM 661 O O . PHE A 1 94 ? 2.098 5.607 -14.410 1.00 89.31 94 PHE A O 1
ATOM 668 N N . LEU A 1 95 ? 3.900 6.351 -13.283 1.00 88.06 95 LEU A N 1
ATOM 669 C CA . LEU A 1 95 ? 3.629 7.776 -13.476 1.00 88.06 95 LEU A CA 1
ATOM 670 C C . LEU A 1 95 ? 4.275 8.328 -14.751 1.00 88.06 95 LEU A C 1
ATOM 672 O O . LEU A 1 95 ? 3.934 9.426 -15.184 1.00 88.06 95 LEU A O 1
ATOM 676 N N . GLY A 1 96 ? 5.208 7.582 -15.340 1.00 85.44 96 GLY A N 1
ATOM 677 C CA . GLY A 1 96 ? 5.936 7.975 -16.538 1.00 85.44 96 GLY A CA 1
ATOM 678 C C . GLY A 1 96 ? 7.443 7.861 -16.361 1.00 85.44 96 GLY A C 1
ATOM 679 O O . GLY A 1 96 ? 7.946 7.313 -15.377 1.00 85.44 96 GLY A O 1
ATOM 680 N N . HIS A 1 97 ? 8.164 8.389 -17.340 1.00 84.06 97 HIS A N 1
ATOM 681 C CA . HIS A 1 97 ? 9.615 8.358 -17.389 1.00 84.06 97 HIS A CA 1
ATOM 682 C C . HIS A 1 97 ? 10.167 9.721 -17.817 1.00 84.06 97 HIS A C 1
ATOM 684 O O . HIS A 1 97 ? 9.438 10.572 -18.336 1.00 84.06 97 HIS A O 1
ATOM 690 N N . ARG A 1 98 ? 11.466 9.920 -17.616 1.00 79.50 98 ARG A N 1
ATOM 691 C CA . ARG A 1 98 ? 12.199 11.099 -18.058 1.00 79.50 98 ARG A CA 1
ATOM 692 C C . ARG A 1 98 ? 13.612 10.710 -18.468 1.00 79.50 98 ARG A C 1
ATOM 694 O O . ARG A 1 98 ? 14.303 10.011 -17.740 1.00 79.50 98 ARG A O 1
ATOM 701 N N . THR A 1 99 ? 14.075 11.223 -19.600 1.00 78.75 99 THR A N 1
ATOM 702 C CA . THR A 1 99 ? 15.489 11.127 -19.975 1.00 78.75 99 THR A CA 1
ATOM 703 C C . THR A 1 99 ? 16.244 12.329 -19.417 1.00 78.75 99 THR A C 1
ATOM 705 O O . THR A 1 99 ? 15.826 13.478 -19.587 1.00 78.75 99 THR A O 1
ATOM 708 N N . ILE A 1 100 ? 17.356 12.072 -18.737 1.00 76.62 100 ILE A N 1
ATOM 709 C CA . ILE A 1 100 ? 18.231 13.080 -18.143 1.00 76.62 100 ILE A CA 1
ATOM 710 C C . ILE A 1 100 ? 19.585 13.009 -18.845 1.00 76.62 100 ILE A C 1
ATOM 712 O O . ILE A 1 100 ? 20.181 11.941 -18.938 1.00 76.62 100 ILE A O 1
ATOM 716 N N . ALA A 1 101 ? 20.100 14.147 -19.299 1.00 78.25 101 ALA A N 1
ATOM 717 C CA . ALA A 1 101 ? 21.501 14.294 -19.675 1.00 78.25 101 ALA A CA 1
ATOM 718 C C . ALA A 1 101 ? 22.187 15.115 -18.570 1.00 78.25 101 ALA A C 1
ATOM 720 O O . ALA A 1 101 ? 21.930 16.317 -18.487 1.00 78.25 101 ALA A O 1
ATOM 721 N N . PRO A 1 102 ? 22.976 14.499 -17.669 1.00 72.06 102 PRO A N 1
ATOM 722 C CA . PRO A 1 102 ? 23.750 15.241 -16.683 1.00 72.06 102 PRO A CA 1
ATOM 723 C C . PRO A 1 102 ? 24.689 16.220 -17.396 1.00 72.06 102 PRO A C 1
ATOM 725 O O . PRO A 1 102 ? 25.386 15.824 -18.336 1.00 72.06 102 PRO A O 1
ATOM 728 N N . ASP A 1 103 ? 24.698 17.479 -16.953 1.00 72.25 103 ASP A N 1
ATOM 729 C CA . ASP A 1 103 ? 25.474 18.555 -17.577 1.00 72.25 103 ASP A CA 1
ATOM 730 C C . ASP A 1 103 ? 26.939 18.141 -17.798 1.00 72.25 103 ASP A C 1
ATOM 732 O O . ASP A 1 103 ? 27.672 17.838 -16.855 1.00 72.25 103 ASP A O 1
ATOM 736 N N . GLY A 1 104 ? 27.367 18.137 -19.065 1.00 64.06 104 GLY A N 1
ATOM 737 C CA . GLY A 1 104 ? 28.742 17.827 -19.471 1.00 64.06 104 GLY A CA 1
ATOM 738 C C . GLY A 1 104 ? 29.071 16.342 -19.665 1.00 64.06 104 GLY A C 1
ATOM 739 O O . GLY A 1 104 ? 30.239 16.032 -19.895 1.00 64.06 104 GLY A O 1
ATOM 740 N N . SER A 1 105 ? 28.091 15.433 -19.596 1.00 64.31 105 SER A N 1
ATOM 741 C CA . SER A 1 105 ? 28.288 14.010 -19.916 1.00 64.31 105 SER A CA 1
ATOM 742 C C . SER A 1 105 ? 27.621 13.612 -21.238 1.00 64.31 105 SER A C 1
ATOM 744 O O . SER A 1 105 ? 26.493 14.014 -21.512 1.00 64.31 105 SER A O 1
ATOM 746 N N . ASP A 1 106 ? 28.297 12.775 -22.031 1.00 65.88 106 ASP A N 1
ATOM 747 C CA . ASP A 1 106 ? 27.720 12.144 -23.234 1.00 65.88 106 ASP A CA 1
ATOM 748 C C . ASP A 1 106 ? 26.750 10.995 -22.880 1.00 65.88 106 ASP A C 1
ATOM 750 O O . ASP A 1 106 ? 26.102 10.413 -23.749 1.00 65.88 106 ASP A O 1
ATOM 754 N N . SER A 1 107 ? 26.656 10.641 -21.594 1.00 65.75 107 SER A N 1
ATOM 755 C CA . SER A 1 107 ? 25.793 9.584 -21.075 1.00 65.75 107 SER A CA 1
ATOM 756 C C . SER A 1 107 ? 24.411 10.118 -20.723 1.00 65.75 107 SER A C 1
ATOM 758 O O . SER A 1 107 ? 24.268 10.956 -19.835 1.00 65.75 107 SER A O 1
ATOM 760 N N . THR A 1 108 ? 23.380 9.578 -21.359 1.00 74.12 108 THR A N 1
ATOM 761 C CA . THR A 1 108 ? 21.985 9.807 -20.984 1.00 74.12 108 THR A CA 1
ATOM 762 C C . THR A 1 108 ? 21.531 8.770 -19.957 1.00 74.12 108 THR A C 1
ATOM 764 O O . THR A 1 108 ? 21.916 7.600 -20.004 1.00 74.12 108 THR A O 1
ATOM 767 N N . LEU A 1 109 ? 20.721 9.208 -18.997 1.00 76.06 109 LEU A N 1
ATOM 768 C CA . LEU A 1 109 ? 20.049 8.371 -18.008 1.00 76.06 109 LEU A CA 1
ATOM 769 C C . LEU A 1 109 ? 18.553 8.348 -18.302 1.00 76.06 109 LEU A C 1
ATOM 771 O O . LEU A 1 109 ? 17.988 9.353 -18.730 1.00 76.06 109 LEU A O 1
ATOM 775 N N . LEU A 1 110 ? 17.916 7.219 -18.031 1.00 77.75 110 LEU A N 1
ATOM 776 C CA . LEU A 1 110 ? 16.472 7.056 -18.042 1.00 77.75 110 LEU A CA 1
ATOM 777 C C . LEU A 1 110 ? 15.980 6.930 -16.597 1.00 77.75 110 LEU A C 1
ATOM 779 O O . LEU A 1 110 ? 16.477 6.115 -15.818 1.00 77.75 110 LEU A O 1
ATOM 783 N N . GLU A 1 111 ? 15.028 7.780 -16.242 1.00 80.88 111 GLU A N 1
ATOM 784 C CA . GLU A 1 111 ? 14.362 7.856 -14.948 1.00 80.88 111 GLU A CA 1
ATOM 785 C C . GLU A 1 111 ? 12.937 7.322 -15.102 1.00 80.88 111 GLU A C 1
ATOM 787 O O . GLU A 1 111 ? 12.190 7.832 -15.930 1.00 80.88 111 GLU A O 1
ATOM 792 N N . TRP A 1 112 ? 12.531 6.327 -14.314 1.00 83.44 112 TRP A N 1
ATOM 793 C CA . TRP A 1 112 ? 11.137 5.878 -14.219 1.00 83.44 112 TRP A CA 1
ATOM 794 C C . TRP A 1 112 ? 10.538 6.292 -12.880 1.00 83.44 112 TRP A C 1
ATOM 796 O O . TRP A 1 112 ? 11.170 6.154 -11.832 1.00 83.44 112 TRP A O 1
ATOM 806 N N . HIS A 1 113 ? 9.286 6.737 -12.911 1.00 86.12 113 HIS A N 1
ATOM 807 C CA . HIS A 1 113 ? 8.542 7.171 -11.738 1.00 86.12 113 HIS A CA 1
ATOM 808 C C . HIS A 1 113 ? 7.406 6.199 -11.424 1.00 86.12 113 HIS A C 1
ATOM 810 O O . HIS A 1 113 ? 6.536 5.941 -12.259 1.00 86.12 113 HIS A O 1
ATOM 816 N N . PHE A 1 114 ? 7.372 5.720 -10.185 1.00 87.88 114 PHE A N 1
ATOM 817 C CA . PHE A 1 114 ? 6.339 4.820 -9.685 1.00 87.88 114 PHE A CA 1
ATOM 818 C C . PHE A 1 114 ? 5.676 5.384 -8.439 1.00 87.88 114 PHE A C 1
ATOM 820 O O . PHE A 1 114 ? 6.356 5.900 -7.555 1.00 87.88 114 PHE A O 1
ATOM 827 N N . LEU A 1 115 ? 4.364 5.213 -8.331 1.00 91.25 115 LEU A N 1
ATOM 828 C CA . LEU A 1 115 ? 3.641 5.379 -7.077 1.00 91.25 115 LEU A CA 1
ATOM 829 C C . LEU A 1 115 ? 3.269 3.997 -6.553 1.00 91.25 115 LEU A C 1
ATOM 831 O O . LEU A 1 115 ? 2.522 3.262 -7.198 1.00 91.25 115 LEU A O 1
ATOM 835 N N . LEU A 1 116 ? 3.783 3.640 -5.382 1.00 92.19 116 LEU A N 1
ATOM 836 C CA . LEU A 1 116 ? 3.317 2.471 -4.651 1.00 92.19 116 LEU A CA 1
ATOM 837 C C . LEU A 1 116 ? 2.353 2.914 -3.566 1.00 92.19 116 LEU A C 1
ATOM 839 O O . LEU A 1 116 ? 2.723 3.718 -2.720 1.00 92.19 116 LEU A O 1
ATOM 843 N N . THR A 1 117 ? 1.146 2.360 -3.569 1.00 94.06 117 THR A N 1
ATOM 844 C CA . THR A 1 117 ? 0.158 2.575 -2.509 1.00 94.06 117 THR A CA 1
ATOM 845 C C . THR A 1 117 ? -0.061 1.267 -1.773 1.00 94.06 117 THR A C 1
ATOM 847 O O . THR A 1 117 ? -0.531 0.297 -2.364 1.00 94.06 117 THR A O 1
ATOM 850 N N . SER A 1 118 ? 0.262 1.233 -0.487 1.00 95.31 118 SER A N 1
ATOM 851 C CA . SER A 1 118 ? -0.008 0.109 0.401 1.00 95.31 118 SER A CA 1
ATOM 852 C C . SER A 1 118 ? -1.147 0.452 1.342 1.00 95.31 118 SER A C 1
ATOM 854 O O . SER A 1 118 ? -1.142 1.483 2.013 1.00 95.31 118 SER A O 1
ATOM 856 N N . VAL A 1 119 ? -2.133 -0.430 1.388 1.00 95.56 119 VAL A N 1
ATOM 857 C CA . VAL A 1 119 ? -3.282 -0.336 2.275 1.00 95.56 119 VAL A CA 1
ATOM 858 C C . VAL A 1 119 ? -3.131 -1.411 3.330 1.00 95.56 119 VAL A C 1
ATOM 860 O O . VAL A 1 119 ? -3.228 -2.591 3.007 1.00 95.56 119 VAL A O 1
ATOM 863 N N . GLY A 1 120 ? -2.937 -1.005 4.579 1.00 94.81 120 GLY A N 1
ATOM 864 C CA . GLY A 1 120 ? -2.995 -1.892 5.732 1.00 94.81 120 GLY A CA 1
ATOM 865 C C . GLY A 1 120 ? -4.396 -1.902 6.332 1.00 94.81 120 GLY A C 1
ATOM 866 O O . GLY A 1 120 ? -5.055 -0.864 6.395 1.00 94.81 120 GLY A O 1
ATOM 867 N N . SER A 1 121 ? -4.893 -3.068 6.732 1.00 95.06 121 SER A N 1
ATOM 868 C CA . SER A 1 121 ? -6.232 -3.246 7.305 1.00 95.06 121 SER A CA 1
ATOM 869 C C . SER A 1 121 ? -6.183 -4.191 8.499 1.00 95.06 121 SER A C 1
ATOM 871 O O . SER A 1 121 ? -5.638 -5.291 8.397 1.00 95.06 121 SER A O 1
ATOM 873 N N . ALA A 1 122 ? -6.763 -3.762 9.615 1.00 92.56 122 ALA A N 1
ATOM 874 C CA . ALA A 1 122 ? -6.866 -4.527 10.852 1.00 92.56 122 ALA A CA 1
ATOM 875 C C . ALA A 1 122 ? -8.328 -4.594 11.327 1.00 92.56 122 ALA A C 1
ATOM 877 O O . ALA A 1 122 ? -9.247 -4.116 10.655 1.00 92.56 122 ALA A O 1
ATOM 878 N N . ASP A 1 123 ? -8.544 -5.209 12.489 1.00 88.38 123 ASP A N 1
ATOM 879 C CA . ASP A 1 123 ? -9.868 -5.344 13.089 1.00 88.38 123 ASP A CA 1
ATOM 880 C C . ASP A 1 123 ? -10.601 -4.004 13.235 1.00 88.38 123 ASP A C 1
ATOM 882 O O . ASP A 1 123 ? -10.004 -2.927 13.297 1.00 88.38 123 ASP A O 1
ATOM 886 N N . ARG A 1 124 ? -11.932 -4.093 13.353 1.00 80.50 124 ARG A N 1
ATOM 887 C CA . ARG A 1 124 ? -12.839 -2.950 13.570 1.00 80.50 124 ARG A CA 1
ATOM 888 C C . ARG A 1 124 ? -12.837 -1.911 12.446 1.00 80.50 124 ARG A C 1
ATOM 890 O O . ARG A 1 124 ? -13.348 -0.824 12.637 1.00 80.50 124 ARG A O 1
ATOM 897 N N . GLY A 1 125 ? -12.326 -2.260 11.267 1.00 81.75 125 GLY A N 1
ATOM 898 C CA . GLY A 1 125 ? -12.295 -1.351 10.121 1.00 81.75 125 GLY A CA 1
ATOM 899 C C . GLY A 1 125 ? -11.119 -0.374 10.137 1.00 81.75 125 GLY A C 1
ATOM 900 O O . GLY A 1 125 ? -11.064 0.503 9.276 1.00 81.75 125 GLY A O 1
ATOM 901 N N . ALA A 1 126 ? -10.162 -0.541 11.059 1.00 87.00 126 ALA A N 1
ATOM 902 C CA . ALA A 1 126 ? -8.949 0.264 11.091 1.00 87.00 126 ALA A CA 1
ATOM 903 C C . ALA A 1 126 ? -8.149 0.086 9.792 1.00 87.00 126 ALA A C 1
ATOM 905 O O . ALA A 1 126 ? -7.823 -1.039 9.393 1.00 87.00 126 ALA A O 1
ATOM 906 N N . ARG A 1 127 ? -7.826 1.201 9.127 1.00 91.62 127 ARG A N 1
ATOM 907 C CA . ARG A 1 127 ? -7.213 1.197 7.793 1.00 91.62 127 ARG A CA 1
ATOM 908 C C . ARG A 1 127 ? -6.184 2.313 7.616 1.00 91.62 127 ARG A C 1
ATOM 910 O O . ARG A 1 127 ? -6.534 3.487 7.604 1.00 91.62 127 ARG A O 1
ATOM 917 N N . SER A 1 128 ? -4.923 1.959 7.391 1.00 89.56 128 SER A N 1
ATOM 918 C CA . SER A 1 128 ? -3.861 2.932 7.090 1.00 89.56 128 SER A CA 1
ATOM 919 C C . SER A 1 128 ? -3.461 2.855 5.620 1.00 89.56 128 SER A C 1
ATOM 921 O O . SER A 1 128 ? -3.499 1.778 5.017 1.00 89.56 128 SER A O 1
ATOM 923 N N . ILE A 1 129 ? -3.100 3.997 5.036 1.00 90.19 129 ILE A N 1
ATOM 924 C CA . ILE A 1 129 ? -2.599 4.081 3.666 1.00 90.19 129 ILE A CA 1
ATOM 925 C C . ILE A 1 129 ? -1.207 4.701 3.703 1.00 90.19 129 ILE A C 1
ATOM 927 O O . ILE A 1 129 ? -1.001 5.803 4.212 1.00 90.19 129 ILE A O 1
ATOM 931 N N . HIS A 1 130 ? -0.247 3.982 3.135 1.00 88.75 130 HIS A N 1
ATOM 932 C CA . HIS A 1 130 ? 1.093 4.488 2.868 1.00 88.75 130 HIS A CA 1
ATOM 933 C C . HIS A 1 130 ? 1.267 4.617 1.369 1.00 88.75 130 HIS A C 1
ATOM 935 O O . HIS A 1 130 ? 1.012 3.658 0.640 1.00 88.75 130 HIS A O 1
ATOM 941 N N . ALA A 1 131 ? 1.726 5.776 0.911 1.00 87.25 131 ALA A N 1
ATOM 942 C CA . ALA A 1 131 ? 2.118 5.956 -0.472 1.00 87.25 131 ALA A CA 1
ATOM 943 C C . ALA A 1 131 ? 3.588 6.357 -0.568 1.00 87.25 131 ALA A C 1
ATOM 945 O O . ALA A 1 131 ? 4.059 7.238 0.152 1.00 87.25 131 ALA A O 1
ATOM 946 N N . SER A 1 132 ? 4.305 5.717 -1.483 1.00 84.44 132 SER A N 1
ATOM 947 C CA . SER A 1 132 ? 5.705 6.009 -1.764 1.00 84.44 132 SER A CA 1
ATOM 948 C C . SER A 1 132 ? 5.883 6.312 -3.239 1.00 84.44 132 SER A C 1
ATOM 950 O O . SER A 1 132 ? 5.596 5.469 -4.092 1.00 84.44 132 SER A O 1
ATOM 952 N N . HIS A 1 133 ? 6.393 7.506 -3.535 1.00 84.38 133 HIS A N 1
ATOM 953 C CA . HIS A 1 133 ? 6.936 7.810 -4.853 1.00 84.38 133 HIS A CA 1
ATOM 954 C C . HIS A 1 133 ? 8.358 7.259 -4.910 1.00 84.38 133 HIS A C 1
ATOM 956 O O . HIS A 1 133 ? 9.201 7.601 -4.077 1.00 84.38 133 HIS A O 1
ATOM 962 N N . LEU A 1 134 ? 8.597 6.376 -5.871 1.00 83.25 134 LEU A N 1
ATOM 963 C CA . LEU A 1 134 ? 9.887 5.761 -6.128 1.00 83.25 134 LEU A CA 1
ATOM 964 C C . LEU A 1 134 ? 10.383 6.162 -7.507 1.00 83.25 134 LEU A C 1
ATOM 966 O O . LEU A 1 134 ? 9.645 6.109 -8.493 1.00 83.25 134 LEU A O 1
ATOM 970 N N . LEU A 1 135 ? 11.647 6.559 -7.543 1.00 77.50 135 LEU A N 1
ATOM 971 C CA . LEU A 1 135 ? 12.385 6.853 -8.758 1.00 77.50 135 LEU A CA 1
ATOM 972 C C . LEU A 1 135 ? 13.315 5.679 -9.035 1.00 77.50 135 LEU A C 1
ATOM 974 O O . LEU A 1 135 ? 13.934 5.177 -8.104 1.00 77.50 135 LEU A O 1
ATOM 978 N N . VAL A 1 136 ? 13.426 5.253 -10.285 1.00 77.31 136 VAL A N 1
ATOM 979 C CA . VAL A 1 136 ? 14.382 4.231 -10.722 1.00 77.31 136 VAL A CA 1
ATOM 980 C C . VAL A 1 136 ? 15.245 4.855 -11.805 1.00 77.31 136 VAL A C 1
ATOM 982 O O . VAL A 1 136 ? 14.706 5.356 -12.784 1.00 77.31 136 VAL A O 1
ATOM 985 N N . LEU A 1 137 ? 16.565 4.839 -11.637 1.00 75.88 137 LEU A N 1
ATOM 986 C CA . LEU A 1 137 ? 17.514 5.408 -12.600 1.00 75.88 137 LEU A CA 1
ATOM 987 C C . LEU A 1 137 ? 18.321 4.301 -13.274 1.00 75.88 137 LEU A C 1
ATOM 989 O O . LEU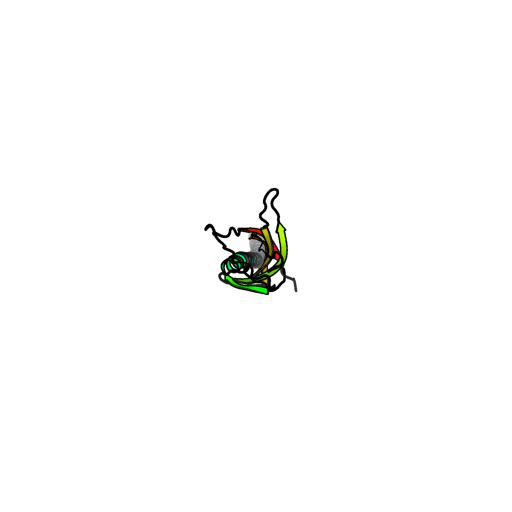 A 1 137 ? 18.890 3.471 -12.575 1.00 75.88 137 LEU A O 1
ATOM 993 N N . ALA A 1 138 ? 18.427 4.312 -14.600 1.00 72.44 138 ALA A N 1
ATOM 994 C CA . ALA A 1 138 ? 19.336 3.443 -15.352 1.00 72.44 138 ALA A CA 1
ATOM 995 C C . ALA A 1 138 ? 20.038 4.216 -16.478 1.00 72.44 138 ALA A C 1
ATOM 997 O O . ALA A 1 138 ? 19.560 5.280 -16.876 1.00 72.44 138 ALA A O 1
ATOM 998 N N . PRO A 1 139 ? 21.139 3.692 -17.044 1.00 72.69 139 PRO A N 1
ATOM 999 C CA . PRO A 1 139 ? 21.650 4.170 -18.325 1.00 72.69 139 PRO A CA 1
ATOM 1000 C C . PRO A 1 139 ? 20.556 4.107 -19.394 1.00 72.69 139 PRO A C 1
ATOM 1002 O O . PRO A 1 139 ? 19.831 3.111 -19.476 1.00 72.69 139 PRO A O 1
ATOM 1005 N N . ALA A 1 140 ? 20.429 5.154 -20.210 1.00 67.75 140 ALA A N 1
ATOM 1006 C CA . ALA A 1 140 ? 19.454 5.149 -21.287 1.00 67.75 140 ALA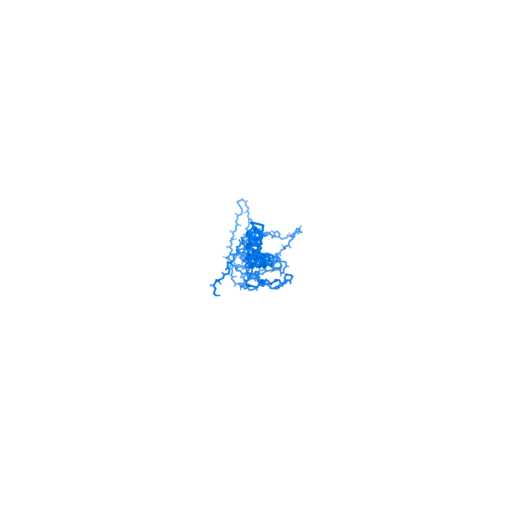 A CA 1
ATOM 1007 C C . ALA A 1 140 ? 19.829 4.065 -22.319 1.00 67.75 140 ALA A C 1
ATOM 1009 O O . ALA A 1 140 ? 20.988 3.991 -22.744 1.00 67.75 140 ALA A O 1
ATOM 1010 N N . PRO A 1 141 ? 18.880 3.204 -22.724 1.00 64.12 141 PRO A N 1
ATOM 1011 C CA . PRO A 1 141 ? 19.102 2.281 -23.828 1.00 64.12 141 PRO A CA 1
ATOM 1012 C C . PRO A 1 141 ? 19.399 3.042 -25.131 1.00 64.12 141 PRO A C 1
ATOM 1014 O O . PRO A 1 141 ? 19.057 4.213 -25.279 1.00 64.12 141 PRO A O 1
ATOM 1017 N N . ALA A 1 142 ? 20.019 2.359 -26.103 1.00 61.84 142 ALA A N 1
ATOM 1018 C CA . ALA A 1 142 ? 20.308 2.933 -27.426 1.00 61.84 142 ALA A CA 1
ATOM 1019 C C . ALA A 1 142 ? 19.046 3.441 -28.154 1.00 61.84 142 ALA A C 1
ATOM 1021 O O . ALA A 1 142 ? 19.143 4.307 -29.020 1.00 61.84 142 ALA A O 1
ATOM 1022 N N . ASP A 1 143 ? 17.884 2.907 -27.776 1.00 61.34 143 ASP A N 1
ATOM 1023 C CA . ASP A 1 143 ? 16.566 3.431 -28.105 1.00 61.34 143 ASP A CA 1
ATOM 1024 C C . ASP A 1 143 ? 15.887 3.912 -26.806 1.00 61.34 143 ASP A C 1
ATOM 1026 O O . ASP A 1 143 ? 15.423 3.069 -26.036 1.00 61.34 143 ASP A O 1
ATOM 1030 N N . PRO A 1 144 ? 15.852 5.227 -26.521 1.00 55.50 144 PRO A N 1
ATOM 1031 C CA . PRO A 1 144 ? 15.288 5.774 -25.286 1.00 55.50 144 PRO A CA 1
ATOM 1032 C C . PRO A 1 144 ? 13.768 5.582 -25.171 1.00 55.50 144 PRO A C 1
ATOM 1034 O O . PRO A 1 144 ? 13.239 5.731 -24.071 1.00 55.50 144 PRO A O 1
ATOM 1037 N N . ASP A 1 145 ? 13.085 5.221 -26.265 1.00 58.22 145 ASP A N 1
ATOM 1038 C CA . ASP A 1 145 ? 11.647 4.942 -26.285 1.00 58.22 145 ASP A CA 1
ATOM 1039 C C . ASP A 1 145 ? 11.333 3.456 -26.004 1.00 58.22 145 ASP A C 1
ATOM 1041 O O . ASP A 1 145 ? 10.186 3.081 -25.746 1.00 58.22 145 ASP A O 1
ATOM 1045 N N . ALA A 1 146 ? 12.344 2.582 -25.975 1.00 56.22 146 ALA A N 1
ATOM 1046 C CA . ALA A 1 146 ? 12.167 1.190 -25.588 1.00 56.22 146 ALA A CA 1
ATOM 1047 C C . ALA A 1 146 ? 11.923 1.102 -24.069 1.00 56.22 146 ALA A C 1
ATOM 1049 O O . ALA A 1 146 ? 12.867 1.185 -23.287 1.00 56.22 146 ALA A O 1
ATOM 1050 N N . CYS A 1 147 ? 10.668 0.872 -23.654 1.00 59.19 147 CYS A N 1
ATOM 1051 C CA . CYS A 1 147 ? 10.195 0.775 -22.252 1.00 59.19 147 CYS A CA 1
ATOM 1052 C C . CYS A 1 147 ? 9.640 2.082 -21.640 1.00 59.19 147 CYS A C 1
ATOM 1054 O O . CYS A 1 147 ? 9.746 2.318 -20.432 1.00 59.19 147 CYS A O 1
ATOM 1056 N N . THR A 1 148 ? 9.010 2.918 -22.466 1.00 60.28 148 THR A N 1
ATOM 1057 C CA . THR A 1 148 ? 8.315 4.149 -22.048 1.00 60.28 148 THR A CA 1
ATOM 1058 C C . THR A 1 148 ? 6.794 3.991 -21.933 1.00 60.28 148 THR A C 1
ATOM 1060 O O . THR A 1 148 ? 6.149 4.779 -21.236 1.00 60.28 148 THR A O 1
ATOM 1063 N N . ASP A 1 149 ? 6.238 2.938 -22.541 1.00 60.66 149 ASP A N 1
ATOM 1064 C CA . ASP A 1 149 ? 4.812 2.613 -22.533 1.00 60.66 149 ASP A CA 1
ATOM 1065 C C . ASP A 1 149 ? 4.388 1.749 -21.318 1.00 60.66 149 ASP A C 1
ATOM 1067 O O . ASP A 1 149 ? 5.180 0.968 -20.766 1.00 60.66 149 ASP A O 1
ATOM 1071 N N . PRO A 1 150 ? 3.113 1.829 -20.881 1.00 59.59 150 PRO A N 1
ATOM 1072 C CA . PRO A 1 150 ? 2.545 0.878 -19.928 1.00 59.59 150 PRO A CA 1
ATOM 1073 C C . PRO A 1 150 ? 2.590 -0.540 -20.514 1.00 59.59 150 PRO A C 1
ATOM 1075 O O . PRO A 1 150 ? 2.036 -0.781 -21.584 1.00 59.59 150 PRO A O 1
ATOM 1078 N N . GLY A 1 151 ? 3.209 -1.498 -19.818 1.00 61.78 151 GLY A N 1
ATOM 1079 C CA . GLY A 1 151 ? 3.328 -2.877 -20.325 1.00 61.78 151 GLY A CA 1
ATOM 1080 C C . GLY A 1 151 ? 4.746 -3.413 -20.430 1.00 61.78 151 GLY A C 1
ATOM 1081 O O . GLY A 1 151 ? 4.929 -4.600 -20.694 1.00 61.78 151 GLY A O 1
ATOM 1082 N N . CYS A 1 152 ? 5.747 -2.569 -20.220 1.00 71.19 152 CYS A N 1
ATOM 1083 C CA . CYS A 1 152 ? 7.131 -2.942 -20.433 1.00 71.19 152 CYS A CA 1
ATOM 1084 C 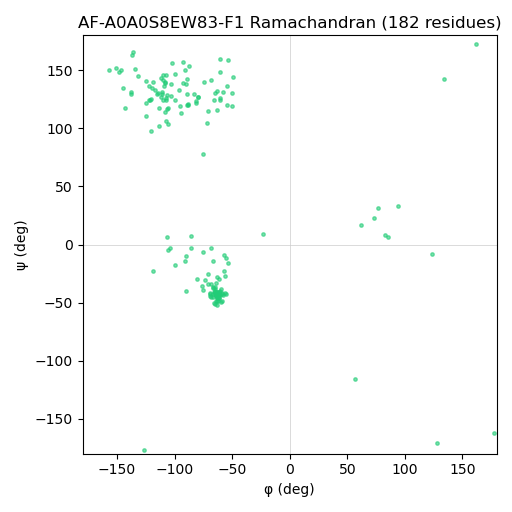C . CYS A 1 152 ? 7.799 -3.471 -19.150 1.00 71.19 152 CYS A C 1
ATOM 1086 O O . CYS A 1 152 ? 7.349 -3.222 -18.024 1.00 71.19 152 CYS A O 1
ATOM 1088 N N . LEU A 1 153 ? 8.860 -4.260 -19.343 1.00 69.12 153 LEU A N 1
ATOM 1089 C CA . LEU A 1 153 ? 9.697 -4.786 -18.268 1.00 69.12 153 LEU A CA 1
ATOM 1090 C C . LEU A 1 153 ? 10.810 -3.785 -17.978 1.00 69.12 153 LEU A C 1
ATOM 1092 O O . LEU A 1 153 ? 11.608 -3.459 -18.857 1.00 69.12 153 LEU A O 1
ATOM 1096 N N . VAL A 1 154 ? 10.860 -3.314 -16.738 1.00 68.06 154 VAL A N 1
ATOM 1097 C CA . VAL A 1 154 ? 11.947 -2.456 -16.266 1.00 68.06 154 VAL A CA 1
ATOM 1098 C C . VAL A 1 154 ? 13.181 -3.345 -16.078 1.00 68.06 154 VAL A C 1
ATOM 1100 O O . VAL A 1 154 ? 13.029 -4.475 -15.595 1.00 68.06 154 VAL A O 1
ATOM 1103 N N . PRO A 1 155 ? 14.395 -2.890 -16.446 1.00 62.28 155 PRO A N 1
ATOM 1104 C CA . PRO A 1 155 ? 15.619 -3.617 -16.129 1.00 62.28 155 PRO A CA 1
ATOM 1105 C C . PRO A 1 155 ? 15.651 -3.995 -14.640 1.00 62.28 155 PRO A C 1
ATOM 1107 O O . PRO A 1 155 ? 15.157 -3.223 -13.817 1.00 62.28 155 PRO A O 1
ATOM 1110 N N . PRO A 1 156 ? 16.191 -5.169 -14.270 1.00 57.53 156 PRO A N 1
ATOM 1111 C CA . PRO A 1 156 ? 16.127 -5.666 -12.899 1.00 57.53 156 PRO A CA 1
ATOM 1112 C C . PRO A 1 156 ? 16.688 -4.638 -11.909 1.00 57.53 156 PRO A C 1
ATOM 1114 O O . PRO A 1 156 ? 17.850 -4.244 -11.994 1.00 57.53 156 PRO A O 1
ATOM 1117 N N . ILE A 1 157 ? 15.838 -4.208 -10.974 1.00 59.62 157 ILE A N 1
ATOM 1118 C CA . ILE A 1 157 ? 16.168 -3.232 -9.934 1.00 59.62 157 ILE A CA 1
ATOM 1119 C C . ILE A 1 157 ? 16.706 -4.001 -8.735 1.00 59.62 157 ILE A C 1
ATOM 1121 O O . ILE A 1 157 ? 16.013 -4.843 -8.164 1.00 59.62 157 ILE A O 1
ATOM 1125 N N . CYS A 1 158 ? 17.938 -3.707 -8.344 1.00 52.94 158 CYS A N 1
ATOM 1126 C CA . CYS A 1 158 ? 18.496 -4.219 -7.106 1.00 52.94 158 CYS A CA 1
ATOM 1127 C C . CYS A 1 158 ? 17.986 -3.396 -5.927 1.00 52.94 158 CYS A C 1
ATOM 1129 O O . CYS A 1 158 ? 18.123 -2.174 -5.920 1.00 52.94 158 CYS A O 1
ATOM 1131 N N . ILE A 1 159 ? 17.422 -4.060 -4.924 1.00 50.44 159 ILE A N 1
ATOM 1132 C CA . ILE A 1 159 ? 16.945 -3.414 -3.702 1.00 50.44 159 ILE A CA 1
ATOM 1133 C C . ILE A 1 159 ? 17.725 -4.037 -2.541 1.00 50.44 159 ILE A C 1
ATOM 1135 O O . ILE A 1 159 ? 17.414 -5.151 -2.140 1.00 50.44 159 ILE A O 1
ATOM 1139 N N . ASP A 1 160 ? 18.784 -3.327 -2.125 1.00 40.66 160 ASP A N 1
ATOM 1140 C CA . ASP A 1 160 ? 19.665 -3.463 -0.941 1.00 40.66 160 ASP A CA 1
ATOM 1141 C C . ASP A 1 160 ? 21.167 -3.342 -1.281 1.00 40.66 160 ASP A C 1
ATOM 1143 O O . ASP A 1 160 ? 21.624 -3.816 -2.315 1.00 40.66 160 ASP A O 1
ATOM 1147 N N . LEU A 1 161 ? 21.888 -2.689 -0.352 1.00 39.66 161 LEU A N 1
ATOM 1148 C CA . LEU A 1 161 ? 23.307 -2.288 -0.158 1.00 39.66 161 LEU A CA 1
ATOM 1149 C C . LEU A 1 161 ? 24.488 -3.023 -0.853 1.00 39.66 161 LEU A C 1
ATOM 1151 O O . LEU A 1 161 ? 25.641 -2.736 -0.520 1.00 39.66 161 LEU A O 1
ATOM 1155 N N . ALA A 1 162 ? 24.281 -3.934 -1.797 1.00 36.09 162 ALA A N 1
ATOM 1156 C CA . ALA A 1 162 ? 25.345 -4.465 -2.647 1.00 36.09 162 ALA A CA 1
ATOM 1157 C C . ALA A 1 162 ? 25.489 -3.601 -3.915 1.00 36.09 162 ALA A C 1
ATOM 1159 O O . ALA A 1 162 ? 24.476 -3.211 -4.500 1.00 36.09 162 ALA A O 1
ATOM 1160 N N . PRO A 1 163 ? 26.718 -3.285 -4.369 1.00 38.41 163 PRO A N 1
ATOM 1161 C CA . PRO A 1 163 ? 26.899 -2.560 -5.615 1.00 38.41 163 PRO A CA 1
ATOM 1162 C C . PRO A 1 163 ? 26.367 -3.428 -6.753 1.00 38.41 163 PRO A C 1
ATOM 1164 O O . PRO A 1 163 ? 26.880 -4.514 -7.011 1.00 38.41 163 PRO A O 1
ATOM 1167 N N . CYS A 1 164 ? 25.322 -2.953 -7.419 1.00 48.03 164 CYS A N 1
ATOM 1168 C CA . CYS A 1 164 ? 24.934 -3.525 -8.691 1.00 48.03 164 CYS A CA 1
ATOM 1169 C C . CYS A 1 164 ? 25.847 -2.964 -9.764 1.00 48.03 164 CYS A C 1
ATOM 1171 O O . CYS A 1 164 ? 25.973 -1.747 -9.902 1.00 48.03 164 CYS A O 1
ATOM 1173 N N . ASP A 1 165 ? 26.454 -3.863 -10.536 1.00 44.31 165 ASP A N 1
ATOM 1174 C CA . ASP A 1 165 ? 27.341 -3.532 -11.655 1.00 44.31 165 ASP A CA 1
ATOM 1175 C C . ASP A 1 165 ? 26.666 -2.601 -12.696 1.00 44.31 165 ASP A C 1
ATOM 1177 O O . ASP A 1 165 ? 27.335 -2.041 -13.559 1.00 44.31 165 ASP A O 1
ATOM 1181 N N . THR A 1 166 ? 25.342 -2.404 -12.601 1.00 48.28 166 THR A N 1
ATOM 1182 C CA . THR A 1 166 ? 24.476 -1.619 -13.496 1.00 48.28 166 THR A CA 1
ATOM 1183 C C . THR A 1 166 ? 23.996 -0.259 -12.954 1.00 48.28 166 THR A C 1
ATOM 1185 O O . THR A 1 166 ? 23.375 0.485 -13.710 1.00 48.28 166 THR A O 1
ATOM 1188 N N . GLY A 1 167 ? 24.280 0.116 -11.696 1.00 40.34 167 GLY A N 1
ATOM 1189 C CA . GLY A 1 167 ? 24.080 1.494 -11.201 1.00 40.34 167 GLY A CA 1
ATOM 1190 C C . GLY A 1 167 ? 22.636 1.963 -10.941 1.00 40.34 167 GLY A C 1
ATOM 1191 O O . GLY A 1 167 ? 22.392 3.169 -10.932 1.00 40.34 167 GLY A O 1
ATOM 1192 N N . LEU A 1 168 ? 21.684 1.050 -10.720 1.00 47.47 168 LEU A N 1
ATOM 1193 C CA . LEU A 1 168 ? 20.292 1.402 -10.411 1.00 47.47 168 LEU A CA 1
ATOM 1194 C C . LEU A 1 168 ? 20.094 1.765 -8.933 1.00 47.47 168 LEU A C 1
ATOM 1196 O O . LEU A 1 168 ? 20.355 0.948 -8.053 1.00 47.47 168 LEU A O 1
ATOM 1200 N N . TYR A 1 169 ? 19.575 2.967 -8.671 1.00 50.91 169 TYR A N 1
ATOM 1201 C CA . TYR A 1 169 ? 19.246 3.452 -7.326 1.00 50.91 169 TYR A CA 1
ATOM 1202 C C . TYR A 1 169 ? 17.772 3.841 -7.239 1.00 50.91 169 TYR A C 1
ATOM 1204 O O . TYR A 1 169 ? 17.262 4.520 -8.132 1.00 50.91 169 TYR A O 1
ATOM 1212 N N . ALA A 1 170 ? 17.117 3.443 -6.144 1.00 49.72 170 ALA A N 1
ATOM 1213 C CA . ALA A 1 170 ? 15.773 3.885 -5.805 1.00 49.72 170 ALA A CA 1
ATOM 1214 C C . ALA A 1 170 ? 15.784 4.806 -4.583 1.00 49.72 170 ALA A C 1
ATOM 1216 O O . ALA A 1 170 ? 16.278 4.434 -3.520 1.00 49.72 170 ALA A O 1
ATOM 1217 N N . ALA A 1 171 ? 15.229 6.009 -4.736 1.00 51.44 171 ALA A N 1
ATOM 1218 C CA . ALA A 1 171 ? 15.061 6.964 -3.647 1.00 51.44 171 ALA A CA 1
ATOM 1219 C C . ALA A 1 171 ? 13.576 7.028 -3.246 1.00 51.44 171 ALA A C 1
ATOM 1221 O O . ALA A 1 171 ? 12.750 7.418 -4.076 1.00 51.44 171 ALA A O 1
ATOM 1222 N N . PRO A 1 172 ? 13.212 6.640 -2.010 1.00 54.12 172 PRO A N 1
ATOM 1223 C CA . PRO A 1 172 ? 11.837 6.728 -1.539 1.00 54.12 172 PRO A CA 1
ATOM 1224 C C . PRO A 1 172 ? 11.494 8.126 -1.025 1.00 54.12 172 PRO A C 1
ATOM 1226 O O . PRO A 1 172 ? 12.161 8.658 -0.139 1.00 54.12 172 PRO A O 1
ATOM 1229 N N . ILE A 1 173 ? 10.385 8.679 -1.517 1.00 53.91 173 ILE A N 1
ATOM 1230 C CA . ILE A 1 173 ? 9.632 9.727 -0.821 1.00 53.91 173 ILE A CA 1
ATOM 1231 C C . ILE A 1 173 ? 8.345 9.078 -0.318 1.00 53.91 173 ILE A C 1
ATOM 1233 O O . ILE A 1 173 ? 7.452 8.776 -1.108 1.00 53.91 173 ILE A O 1
ATOM 1237 N N . THR A 1 174 ? 8.258 8.837 0.991 1.00 55.34 174 THR A N 1
ATOM 1238 C CA . THR A 1 174 ? 7.095 8.194 1.620 1.00 55.34 174 THR A CA 1
ATOM 1239 C C . THR A 1 174 ? 6.227 9.230 2.319 1.00 55.34 174 THR A C 1
ATOM 1241 O O . THR A 1 174 ? 6.712 10.000 3.148 1.00 55.34 174 THR A O 1
ATOM 1244 N N . VAL A 1 175 ? 4.934 9.219 2.011 1.00 52.81 175 VAL A N 1
ATOM 1245 C CA . VAL A 1 175 ? 3.902 9.991 2.704 1.00 52.81 175 VAL A CA 1
ATOM 1246 C C . VAL A 1 175 ? 2.880 9.000 3.253 1.00 52.81 175 VAL A C 1
ATOM 1248 O O . VAL A 1 175 ? 2.338 8.180 2.512 1.00 52.81 175 VAL A O 1
ATOM 1251 N N . SER A 1 176 ? 2.623 9.056 4.557 1.00 52.38 176 SER A N 1
ATOM 1252 C CA . SER A 1 176 ? 1.613 8.230 5.219 1.00 52.38 176 SER A CA 1
ATOM 1253 C C . SER A 1 176 ? 0.437 9.087 5.667 1.00 52.38 176 SER A C 1
ATOM 1255 O O . SER A 1 176 ? 0.604 10.226 6.114 1.00 52.38 176 SER A O 1
ATOM 1257 N N . TRP A 1 177 ? -0.773 8.551 5.540 1.00 60.09 177 TRP A N 1
ATOM 1258 C CA . TRP A 1 177 ? -1.962 9.190 6.085 1.00 60.09 177 TRP A CA 1
ATOM 1259 C C . TRP A 1 177 ? -2.978 8.159 6.564 1.00 60.09 177 TRP A C 1
ATOM 1261 O O . TRP A 1 177 ? -3.107 7.051 6.047 1.00 60.09 177 TRP A O 1
ATOM 1271 N N . HIS A 1 178 ? -3.730 8.567 7.577 1.00 61.66 178 HIS A N 1
ATOM 1272 C CA . HIS A 1 178 ? -4.760 7.753 8.199 1.00 61.66 178 HIS A CA 1
ATOM 1273 C C . HIS A 1 178 ? -6.106 8.113 7.576 1.00 61.66 178 HIS A C 1
ATOM 1275 O O . HIS A 1 178 ? -6.431 9.296 7.449 1.00 61.66 178 HIS A O 1
ATOM 1281 N N . VAL A 1 179 ? -6.895 7.111 7.190 1.00 63.00 179 VAL A N 1
ATOM 1282 C CA . VAL A 1 179 ? -8.271 7.339 6.734 1.00 63.00 179 VAL A CA 1
ATOM 1283 C C . VAL A 1 179 ? -9.183 7.146 7.941 1.00 63.00 179 VAL A C 1
ATOM 1285 O O . VAL A 1 179 ? -9.245 6.023 8.425 1.00 63.00 179 VAL A O 1
ATOM 1288 N N . PRO A 1 180 ? -9.860 8.184 8.465 1.00 49.41 180 PRO A N 1
ATOM 1289 C CA . PRO A 1 180 ? -10.770 8.011 9.596 1.00 49.41 180 PRO A CA 1
ATOM 1290 C C . PRO A 1 180 ? -11.914 7.043 9.248 1.00 49.41 180 PRO A C 1
ATOM 1292 O O . PRO A 1 180 ? -12.337 6.976 8.093 1.00 49.41 180 PRO A O 1
ATOM 1295 N N . GLU A 1 181 ? -12.407 6.299 10.247 1.00 51.78 181 GLU A N 1
ATOM 1296 C CA . GLU A 1 181 ? -13.626 5.481 10.133 1.00 51.78 181 GLU A CA 1
ATOM 1297 C C . GLU A 1 181 ? -14.774 6.325 9.553 1.00 51.78 181 GLU A C 1
ATOM 1299 O O . GLU A 1 181 ? -15.028 7.432 10.029 1.00 51.78 181 GLU A O 1
ATOM 1304 N N . ASP A 1 182 ? -15.464 5.810 8.528 1.00 44.75 182 ASP A N 1
ATOM 1305 C CA . ASP A 1 182 ? -16.723 6.392 8.052 1.00 44.75 182 ASP A CA 1
ATOM 1306 C C . ASP A 1 182 ? -17.792 6.100 9.123 1.00 44.75 182 ASP A C 1
ATOM 1308 O O . ASP A 1 182 ? -18.077 4.923 9.370 1.00 44.75 182 ASP A O 1
ATOM 1312 N N . PRO A 1 183 ? -18.354 7.116 9.805 1.00 39.53 183 PRO A N 1
ATOM 1313 C CA . PRO A 1 183 ? -19.373 6.911 10.822 1.00 39.53 183 PRO A CA 1
ATOM 1314 C C . PRO A 1 183 ? -20.706 6.593 10.132 1.00 39.53 183 PRO A C 1
ATOM 1316 O O . PRO A 1 183 ? -21.560 7.469 9.988 1.00 39.53 183 PRO A O 1
ATOM 1319 N N . ARG A 1 184 ? -20.878 5.355 9.665 1.00 36.78 184 ARG A N 1
ATOM 1320 C CA . ARG A 1 184 ? -22.172 4.842 9.193 1.00 36.78 184 ARG A CA 1
ATOM 1321 C C . ARG A 1 184 ? -22.789 3.888 10.196 1.00 36.78 184 ARG A C 1
ATOM 1323 O O . ARG A 1 184 ? -22.080 2.958 10.634 1.00 36.78 184 ARG A O 1
#

Foldseek 3Di:
DDPVVVVVVVVVVVVVVVVVVVVVVVVVCVVVVVVVVVVVVVVVVLVVQLVQLAVQQVVFVVVLVVQQVVQFQAWAWRDWDHDVQKIKTKTKHWPFKDWDDPPPDPWIKIKTWMKIWMWIGHPPGRIKIKIKIKIKIFTQPPDNCQRGDHGHGDPRADDDDDDDPGDIDIDIDMDIDTDDDDPD

pLDDT: mean 74.35, std 16.4, range [36.09, 97.19]

Mean predicted aligned error: 14.09 Å

Secondary structure (DSSP, 8-state):
--HHHHHHHHHHHHHHHHHHHHHHHHHHHHHHHHHHHHHHHHHHHHHHHHHHHHHHHHHHHHHHHHTTTTSB---EEEEEEEETTEEEEEEEEEEEEEEE--TT-S--EEEEEEEEEEEEE-GGG-EEEEEEEEEEEEEPPSSTTTT-STTPBPPPPP-SSS--TT---EEEEEEEEE------